Protein AF-A0A969B9L0-F1 (afdb_monomer)

Secondary structure (DSSP, 8-state):
-EEEEEEEEEEE-TT---EEEEEETTTEEEEEEEEE-TTEEEEEEE----TT-EESS--EEEEEEE-TT-EEE-TTSPBP--B--SPPP-TT--EE-PPP-EEEEE---SSPPPTT-EEEEEEEEEEEEEEE-TT---EEEEE-TTS-EEEEEEEE-TTEEEEEEEEE--TT---SS--EEEEEEE-TT-EEE-SS--B--

pLDDT: mean 94.24, std 5.92, range [67.69, 98.75]

Radius of gyration: 26.57 Å; Cα contacts (8 Å, |Δi|>4): 492; chains: 1; bounding box: 57×28×74 Å

Nearest PDB structures (foldseek):
  1nug-assembly2_B  TM=2.787E-01  e=4.994E-02  Homo sapiens
  7kfb-assembly1_G  TM=4.613E-01  e=6.741E-01  Homo sapiens
  2pia-assembly1_A  TM=4.471E-01  e=1.112E+00  Burkholderia cepacia
  6ru5-assembly1_A  TM=2.257E-01  e=6.741E-01  Homo sapiens
  8ee0-assembly1_L-2  TM=1.599E-01  e=1.745E+00  Homo sapiens

Sequence (201 aa):
MTVNFGEPVTVVTTGGTPYIAITLATGGTVNAAYISGSGTSALVFRYTVVTGNADNDGIAVGASITANGGTLKDAAGNNVTLTLNSIGSTTNVKVDAIAPVTSSVGVPANATYSTGANLDFTVNFSENVTVVTTGGTPYIAITLNTGGTVNAAYQSGSGTSALVFRYIVVTGNTDNNGIAIGASITANGGTIKDAAGNNAV

Foldseek 3Di:
DKAFAPAAKAKFAPQHWKWKWKQAPFVGIDTFTWDDRHRHRITDTGDDDDARTWHQQFIDIHQFIDCNGMFIAHPVRDGDDGGDDDDDDGRPVTDDRYWKEFPDKDWADDDDDDAQDKTKIKTFIPWAKAKFAPQHWKWKWKQAPVGDIDTFTWDDRGRTRITITIDGDHPPRDHPPDIDIHPDIDCNGMFIGDPVRHGHD

Structure (mmCIF, N/CA/C/O backbone):
data_AF-A0A969B9L0-F1
#
_entry.id   AF-A0A969B9L0-F1
#
loop_
_atom_site.group_PDB
_atom_site.id
_atom_site.type_symbol
_atom_site.label_atom_id
_atom_site.label_alt_id
_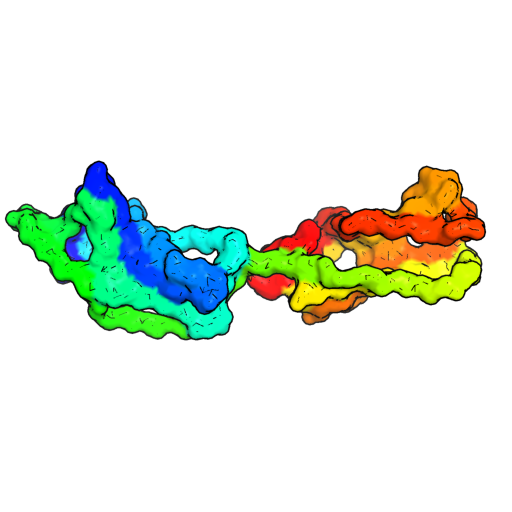atom_site.label_comp_id
_atom_site.label_asym_id
_atom_site.label_entity_id
_atom_site.label_seq_id
_atom_site.pdbx_PDB_ins_code
_atom_site.Cartn_x
_atom_site.Cartn_y
_atom_site.Cartn_z
_atom_site.occupancy
_atom_site.B_iso_or_equiv
_atom_site.auth_seq_id
_atom_site.auth_comp_id
_atom_site.auth_asym_id
_atom_site.auth_atom_id
_atom_site.pdbx_PDB_model_num
ATOM 1 N N . MET A 1 1 ? -13.208 -5.488 15.827 1.00 93.69 1 MET A N 1
ATOM 2 C CA . MET A 1 1 ? -13.297 -6.381 17.000 1.00 93.69 1 MET A CA 1
ATOM 3 C C . MET A 1 1 ? -14.624 -6.164 17.712 1.00 93.69 1 MET A C 1
ATOM 5 O O . MET A 1 1 ? -15.176 -5.075 17.602 1.00 93.69 1 MET A O 1
ATOM 9 N N . THR A 1 2 ? -15.116 -7.172 18.430 1.00 96.25 2 THR A N 1
ATOM 10 C CA . THR A 1 2 ? -16.339 -7.083 19.242 1.00 96.25 2 THR A CA 1
ATOM 11 C C . THR A 1 2 ? -15.975 -7.289 20.706 1.00 96.25 2 THR A C 1
ATOM 13 O O . THR A 1 2 ? -15.235 -8.220 21.016 1.00 96.25 2 THR A O 1
ATOM 16 N N . VAL A 1 3 ? -16.484 -6.433 21.588 1.00 97.31 3 VAL A N 1
ATOM 17 C CA . VAL A 1 3 ? -16.370 -6.574 23.044 1.00 97.31 3 VAL A CA 1
ATOM 18 C C . VAL A 1 3 ? -17.721 -7.009 23.590 1.00 97.31 3 VAL A C 1
ATOM 20 O O . VAL A 1 3 ? -18.726 -6.353 23.321 1.00 97.31 3 VAL A O 1
ATOM 23 N N . ASN A 1 4 ? -17.732 -8.105 24.347 1.00 96.81 4 ASN A N 1
ATOM 24 C CA . ASN A 1 4 ? -18.942 -8.669 24.936 1.00 96.81 4 ASN A CA 1
ATOM 25 C C . ASN A 1 4 ? -19.023 -8.328 26.427 1.00 96.81 4 ASN A C 1
ATOM 27 O O . ASN A 1 4 ? -18.035 -8.444 27.152 1.00 96.81 4 ASN A O 1
ATOM 31 N N . PHE A 1 5 ? -20.216 -7.957 26.871 1.00 96.56 5 PHE A N 1
ATOM 32 C CA . PHE A 1 5 ? -20.564 -7.620 28.245 1.00 96.56 5 PHE A CA 1
ATOM 33 C C . PHE A 1 5 ? -21.590 -8.617 28.790 1.00 96.56 5 PHE A C 1
ATOM 35 O O . PHE A 1 5 ? -22.251 -9.328 28.032 1.00 96.56 5 PHE A O 1
ATOM 42 N N . GLY A 1 6 ? -21.728 -8.671 30.116 1.00 95.88 6 GLY A N 1
ATOM 43 C CA . GLY A 1 6 ? -22.729 -9.524 30.768 1.00 95.88 6 GLY A CA 1
ATOM 44 C C . GLY A 1 6 ? -24.170 -9.042 30.572 1.00 95.88 6 GLY A C 1
ATOM 45 O O . GLY A 1 6 ? -25.104 -9.821 30.729 1.00 95.88 6 GLY A O 1
ATOM 46 N N . GLU A 1 7 ? -24.351 -7.777 30.200 1.00 96.62 7 GLU A N 1
ATOM 47 C CA . GLU A 1 7 ? -25.650 -7.132 30.041 1.00 96.62 7 GLU A CA 1
ATOM 48 C C . GLU A 1 7 ? -25.600 -6.037 28.961 1.00 96.62 7 GLU A C 1
ATOM 50 O O . GLU A 1 7 ? -24.510 -5.685 28.493 1.00 96.62 7 GLU A O 1
ATOM 55 N N . PRO A 1 8 ? -26.757 -5.504 28.526 1.00 98.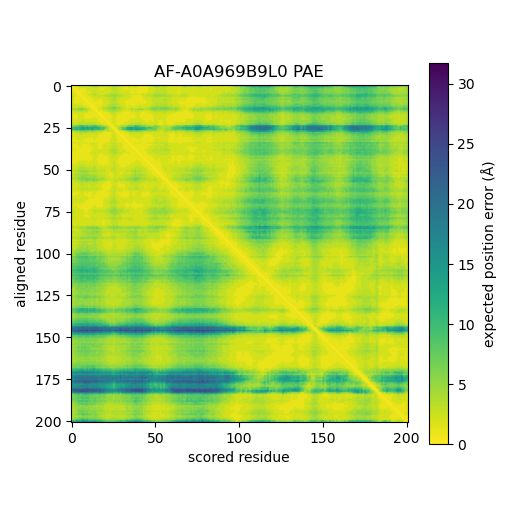19 8 PRO A N 1
ATOM 56 C CA . PRO A 1 8 ? -26.802 -4.412 27.566 1.00 98.19 8 PRO A CA 1
ATOM 57 C C . PRO A 1 8 ? -26.099 -3.134 28.037 1.00 98.19 8 PRO A C 1
ATOM 59 O O . PRO A 1 8 ? -26.359 -2.636 29.130 1.00 98.19 8 PRO A O 1
ATOM 62 N N . VAL A 1 9 ? -25.272 -2.556 27.163 1.00 98.50 9 VAL A N 1
ATOM 63 C CA . VAL A 1 9 ? -24.544 -1.307 27.410 1.00 98.50 9 VAL A CA 1
ATOM 64 C C . VAL A 1 9 ? -25.063 -0.205 26.496 1.00 98.50 9 VAL A C 1
ATOM 66 O O . VAL A 1 9 ? -25.018 -0.317 25.271 1.00 98.50 9 VAL A O 1
ATOM 69 N N . THR A 1 10 ? -25.511 0.898 27.084 1.00 98.62 10 THR A N 1
ATOM 70 C CA . THR A 1 10 ? -25.806 2.144 26.372 1.00 98.62 10 THR A CA 1
ATOM 71 C C . THR A 1 10 ? -24.528 2.959 26.218 1.00 98.62 10 THR A C 1
ATOM 73 O O . THR A 1 10 ? -23.840 3.245 27.201 1.00 98.62 10 THR A O 1
ATOM 76 N N . VAL A 1 11 ? -24.221 3.352 24.981 1.00 98.44 11 VAL A N 1
ATOM 77 C CA . VAL A 1 11 ? -23.058 4.178 24.646 1.00 98.44 11 VAL A CA 1
ATOM 78 C C . VAL A 1 11 ? -23.527 5.564 24.224 1.00 98.44 11 VAL A C 1
ATOM 80 O O . VAL A 1 11 ? -24.306 5.700 23.282 1.00 98.44 11 VAL A O 1
ATOM 83 N N . VAL A 1 12 ? -23.015 6.600 24.887 1.00 98.12 12 VAL A N 1
ATOM 84 C CA . VAL A 1 12 ? -23.242 8.002 24.508 1.00 98.12 12 VAL A CA 1
ATOM 85 C C . VAL A 1 12 ? -21.928 8.600 24.030 1.00 98.12 12 VAL A C 1
ATOM 87 O O . VAL A 1 12 ? -20.951 8.603 24.776 1.00 98.12 12 VAL A O 1
ATOM 90 N N . THR A 1 13 ? -21.909 9.120 22.800 1.00 97.94 13 THR A N 1
ATOM 91 C CA . THR A 1 13 ? -20.696 9.626 22.132 1.00 97.94 13 THR A CA 1
ATOM 92 C C . THR A 1 13 ? -20.652 11.148 21.981 1.00 97.94 13 THR A C 1
ATOM 94 O O . THR A 1 13 ? -19.745 11.677 21.346 1.00 97.94 13 THR A O 1
ATOM 97 N N . THR A 1 14 ? -21.608 11.883 22.559 1.00 96.56 14 THR A N 1
ATOM 98 C CA . THR A 1 14 ? -21.693 13.350 22.425 1.00 96.56 14 THR A CA 1
ATOM 99 C C . THR A 1 14 ? -20.481 14.090 22.998 1.00 96.56 14 THR A C 1
ATOM 101 O O . THR A 1 14 ? -20.137 15.150 22.488 1.00 96.56 14 THR A O 1
ATOM 104 N N . GLY A 1 15 ? -19.815 13.536 24.017 1.00 93.94 15 GLY A N 1
ATOM 105 C CA . GLY A 1 15 ? -18.555 14.062 24.563 1.00 93.94 15 GLY A CA 1
ATOM 106 C C . GLY A 1 15 ? -17.291 13.500 23.900 1.00 93.94 15 GLY A C 1
ATOM 107 O O . GLY A 1 15 ? -16.192 13.923 24.243 1.00 93.94 15 GLY A O 1
ATOM 108 N N . GLY A 1 16 ? -17.450 12.565 22.960 1.00 97.00 16 GLY A N 1
ATOM 109 C CA . GLY A 1 16 ? -16.390 11.912 22.197 1.00 97.00 16 GLY A CA 1
ATOM 110 C C . GLY A 1 16 ? -16.624 10.407 22.035 1.00 97.00 16 GLY A C 1
ATOM 111 O O . GLY A 1 16 ? -17.465 9.799 22.701 1.00 97.00 16 GLY A O 1
ATOM 112 N N . THR A 1 17 ? -15.916 9.803 21.080 1.00 98.25 17 THR A N 1
ATOM 113 C CA . THR A 1 17 ? -16.131 8.403 20.689 1.00 98.25 17 THR A CA 1
ATOM 114 C C . THR A 1 17 ? -15.183 7.483 21.452 1.00 98.25 17 THR A C 1
ATOM 116 O O . THR A 1 17 ? -13.965 7.662 21.325 1.00 98.25 17 THR A O 1
ATOM 119 N N . PRO A 1 18 ? -15.701 6.477 22.186 1.00 98.69 18 PRO A N 1
ATOM 120 C CA . PRO A 1 18 ? -14.864 5.482 22.835 1.00 98.69 18 PRO A CA 1
ATOM 121 C C . PRO A 1 18 ? -13.989 4.727 21.837 1.00 98.69 18 PRO A C 1
ATOM 123 O O . PRO A 1 18 ? -14.392 4.496 20.696 1.00 98.69 18 PRO A O 1
ATOM 126 N N . TYR A 1 19 ? -12.814 4.288 22.268 1.00 98.75 19 TYR A N 1
ATOM 127 C CA . TYR A 1 19 ? -11.904 3.526 21.420 1.00 98.75 19 TYR A CA 1
ATOM 128 C C . TYR A 1 19 ? -11.097 2.496 22.207 1.00 98.75 19 TYR A C 1
ATOM 130 O O . TYR A 1 19 ? -11.000 2.560 23.431 1.00 98.75 19 TYR A O 1
ATOM 138 N N . ILE A 1 20 ? -10.491 1.560 21.485 1.00 98.56 20 ILE A N 1
ATOM 139 C CA . ILE A 1 20 ? -9.488 0.629 22.001 1.00 98.56 20 ILE A CA 1
ATOM 140 C C . ILE A 1 20 ? -8.188 0.911 21.255 1.00 98.56 20 ILE A C 1
ATOM 142 O O . ILE A 1 20 ? -8.175 0.941 20.023 1.00 98.56 20 ILE A O 1
ATOM 146 N N . ALA A 1 21 ? -7.109 1.155 21.994 1.00 98.12 21 ALA A N 1
ATOM 147 C CA . ALA A 1 21 ? -5.791 1.340 21.404 1.00 98.12 21 ALA A CA 1
ATOM 148 C C . ALA A 1 21 ? -5.304 0.024 20.779 1.00 98.12 21 ALA A C 1
ATOM 150 O O . ALA A 1 21 ? -5.492 -1.049 21.353 1.00 98.12 21 ALA A O 1
ATOM 151 N N . ILE A 1 22 ? -4.676 0.107 19.614 1.00 97.81 22 ILE A N 1
ATOM 152 C CA . ILE A 1 22 ? -3.989 -0.993 18.946 1.00 97.81 22 ILE A CA 1
ATOM 153 C C . ILE A 1 22 ? -2.568 -0.523 18.672 1.00 97.81 22 ILE A C 1
ATOM 155 O O . ILE A 1 22 ? -2.381 0.524 18.061 1.00 97.81 22 ILE A O 1
ATOM 159 N N . THR A 1 23 ? -1.570 -1.277 19.106 1.00 96.38 23 THR A N 1
ATOM 160 C CA . THR A 1 23 ? -0.175 -1.004 18.756 1.00 96.38 23 THR A CA 1
ATOM 161 C C . THR A 1 23 ? 0.200 -1.808 17.522 1.00 96.38 23 THR A C 1
ATOM 163 O O . THR A 1 23 ? -0.066 -3.008 17.470 1.00 96.38 23 THR A O 1
ATOM 166 N N . LEU A 1 24 ? 0.794 -1.108 16.558 1.00 95.31 24 LEU A N 1
ATOM 167 C CA . LEU A 1 24 ? 1.389 -1.625 15.336 1.00 95.31 24 LEU A CA 1
ATOM 168 C C . LEU A 1 24 ? 2.909 -1.441 15.417 1.00 95.31 24 LEU A C 1
ATOM 170 O O . LEU A 1 24 ? 3.363 -0.342 15.754 1.00 95.31 24 LEU A O 1
ATOM 174 N N . ALA A 1 25 ? 3.692 -2.469 15.087 1.00 83.38 25 ALA A N 1
ATOM 175 C CA . ALA A 1 25 ? 5.154 -2.442 15.236 1.00 83.38 25 ALA A CA 1
ATOM 176 C C . ALA A 1 25 ? 5.841 -1.229 14.567 1.00 83.38 25 ALA A C 1
ATOM 178 O O . ALA A 1 25 ? 6.726 -0.616 15.166 1.00 83.38 25 ALA A O 1
ATOM 179 N N . THR A 1 26 ? 5.425 -0.847 13.353 1.00 80.50 26 THR A N 1
ATOM 180 C CA . THR A 1 26 ? 5.989 0.315 12.633 1.00 80.50 26 THR A CA 1
ATOM 181 C C . THR A 1 26 ? 5.005 1.476 12.485 1.00 80.50 26 THR A C 1
ATOM 183 O O . THR A 1 26 ? 5.420 2.602 12.218 1.00 80.50 26 THR A O 1
ATOM 186 N N . GLY A 1 27 ? 3.708 1.227 12.692 1.00 78.06 27 GLY A N 1
ATOM 187 C CA . GLY A 1 27 ? 2.650 2.242 12.622 1.00 78.06 27 GLY A CA 1
ATOM 188 C C . GLY A 1 27 ? 2.399 3.000 13.931 1.00 78.06 27 GLY A C 1
ATOM 189 O O . GLY A 1 27 ? 1.600 3.936 13.944 1.00 78.06 27 GLY A O 1
ATOM 190 N N . GLY A 1 28 ? 3.048 2.602 15.030 1.00 90.25 28 GLY A N 1
ATOM 191 C CA . GLY A 1 28 ? 2.796 3.156 16.359 1.00 90.25 28 GLY A CA 1
ATOM 192 C C . GLY A 1 28 ? 1.437 2.727 16.918 1.00 90.25 28 GLY A C 1
ATOM 193 O O . GLY A 1 28 ? 0.896 1.685 16.558 1.00 90.25 28 GLY A O 1
ATOM 194 N N . THR A 1 29 ? 0.870 3.519 17.829 1.00 95.12 29 THR A N 1
ATOM 195 C CA . THR A 1 29 ? -0.451 3.231 18.403 1.00 95.12 29 THR A CA 1
ATOM 196 C C . THR A 1 29 ? -1.554 3.943 17.626 1.00 95.12 29 THR A C 1
ATOM 198 O O . THR A 1 29 ? -1.540 5.162 17.466 1.00 95.12 29 THR A O 1
ATOM 201 N N . VAL A 1 30 ? -2.543 3.170 17.192 1.00 96.88 30 VAL A N 1
ATOM 202 C CA . VAL A 1 30 ? -3.753 3.612 16.495 1.00 96.88 30 VAL A CA 1
ATOM 203 C C . VAL A 1 30 ? -4.991 3.282 17.328 1.00 96.88 30 VAL A C 1
ATOM 205 O O . VAL A 1 30 ? -4.930 2.500 18.272 1.00 96.88 30 VAL A O 1
ATOM 208 N N . ASN A 1 31 ? -6.141 3.863 16.988 1.00 97.88 31 ASN A N 1
ATOM 209 C CA . ASN A 1 31 ? -7.365 3.711 17.775 1.00 97.88 31 ASN A CA 1
ATOM 210 C C . ASN A 1 31 ? -8.454 3.002 16.969 1.00 97.88 31 ASN A C 1
ATOM 212 O O . ASN A 1 31 ? -8.946 3.533 15.973 1.00 97.88 31 ASN A O 1
ATOM 216 N N . ALA A 1 32 ? -8.893 1.833 17.436 1.00 98.50 32 ALA A N 1
ATOM 217 C CA . ALA A 1 32 ? -10.130 1.225 16.968 1.00 98.50 32 ALA A CA 1
ATOM 218 C C . ALA A 1 32 ? -11.315 1.921 17.638 1.00 98.50 32 ALA A C 1
ATOM 220 O O . ALA A 1 32 ? -11.570 1.713 18.822 1.00 98.50 32 ALA A O 1
ATOM 221 N N . ALA A 1 33 ? -12.031 2.752 16.889 1.00 98.56 33 ALA A N 1
ATOM 222 C CA . ALA A 1 33 ? -13.162 3.519 17.394 1.00 98.56 33 ALA A CA 1
ATOM 223 C C . ALA A 1 33 ? -14.417 2.649 17.524 1.00 98.56 33 ALA A C 1
ATOM 225 O O . ALA A 1 33 ? -14.628 1.727 16.734 1.00 98.56 33 ALA A O 1
ATOM 226 N N . TYR A 1 34 ? -15.261 2.957 18.506 1.00 98.69 34 TYR A N 1
ATOM 227 C CA . TYR A 1 34 ? -16.607 2.407 18.624 1.00 98.69 34 TYR A CA 1
ATOM 228 C C . TYR A 1 34 ? -17.445 2.782 17.394 1.00 98.69 34 TYR A C 1
ATOM 230 O O . TYR A 1 34 ? -17.474 3.946 16.995 1.00 98.69 34 TYR A O 1
ATOM 238 N N . ILE A 1 35 ? -18.138 1.801 16.810 1.00 98.38 35 ILE A N 1
ATOM 239 C CA . ILE A 1 35 ? -18.939 1.983 15.591 1.00 98.38 35 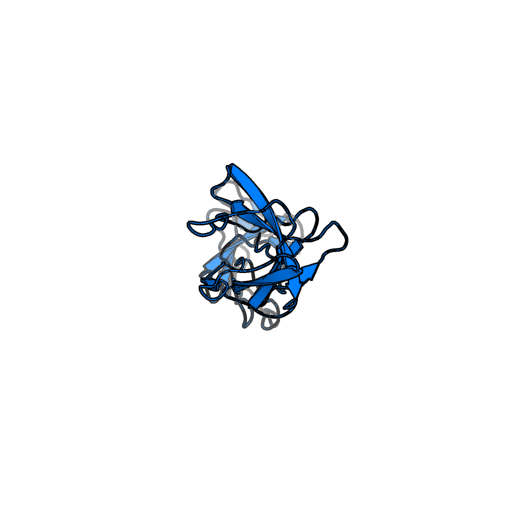ILE A CA 1
ATOM 240 C C . ILE A 1 35 ? -20.418 1.644 15.814 1.00 98.38 35 ILE A C 1
ATOM 242 O O . ILE A 1 35 ? -21.285 2.301 15.243 1.00 98.38 35 ILE A O 1
ATOM 246 N N . SER A 1 36 ? -20.732 0.612 16.606 1.00 98.50 36 SER A N 1
ATOM 247 C CA . SER A 1 36 ? -22.114 0.133 16.778 1.00 98.50 36 SER A CA 1
ATOM 248 C C . SER A 1 36 ? -22.286 -0.798 17.981 1.00 98.50 36 SER A C 1
ATOM 250 O O . SER A 1 36 ? -21.308 -1.356 18.472 1.00 98.50 36 SER A O 1
ATOM 252 N N . GLY A 1 37 ? -23.536 -1.038 18.393 1.00 98.19 37 GLY A N 1
ATOM 253 C CA . GLY A 1 37 ? -23.892 -2.026 19.425 1.00 98.19 37 GLY A CA 1
ATOM 254 C C . GLY A 1 37 ? -24.537 -1.454 20.691 1.00 98.19 37 GLY A C 1
ATOM 255 O O . GLY A 1 37 ? -24.908 -2.219 21.574 1.00 98.19 37 GLY A O 1
ATOM 256 N N . SER A 1 38 ? -24.695 -0.130 20.790 1.00 98.44 38 SER A N 1
ATOM 257 C CA . SER A 1 38 ? -25.373 0.525 21.918 1.00 98.44 38 SER A CA 1
ATOM 258 C C . SER A 1 38 ? -26.770 -0.053 22.150 1.00 98.44 38 SER A C 1
ATOM 260 O O . SER A 1 38 ? -27.530 -0.253 21.203 1.00 98.44 38 SER A O 1
ATOM 262 N N . GLY A 1 39 ? -27.105 -0.297 23.415 1.00 98.06 39 GLY A N 1
ATOM 263 C CA . GLY A 1 39 ? -28.337 -0.962 23.837 1.00 98.06 39 GLY A CA 1
ATOM 264 C C . GLY A 1 39 ? -28.270 -2.491 23.756 1.00 98.06 39 GLY A C 1
ATOM 265 O O . GLY A 1 39 ? -29.273 -3.152 24.008 1.00 98.06 39 GLY A O 1
ATOM 266 N N . THR A 1 40 ? -27.110 -3.065 23.425 1.00 98.44 40 THR A N 1
ATOM 267 C CA . THR A 1 40 ? -26.871 -4.517 23.395 1.00 98.44 40 THR A CA 1
ATOM 268 C C . THR A 1 40 ? -25.669 -4.886 24.261 1.00 98.44 40 THR A C 1
ATOM 270 O O . THR A 1 40 ? -24.928 -4.014 24.713 1.00 98.44 40 THR A O 1
ATOM 273 N N . SER A 1 41 ? -25.462 -6.180 24.502 1.00 97.69 41 SER A N 1
ATOM 274 C CA . SER A 1 41 ? -24.300 -6.685 25.238 1.00 97.69 41 SER A CA 1
ATOM 275 C C . SER A 1 41 ? -23.040 -6.829 24.377 1.00 97.69 41 SER A C 1
ATOM 277 O O . SER A 1 41 ? -22.015 -7.276 24.881 1.00 97.69 41 SER A O 1
ATOM 279 N N . ALA A 1 42 ? -23.078 -6.462 23.093 1.00 98.12 42 ALA A N 1
ATOM 280 C CA . ALA A 1 42 ? -21.951 -6.604 22.177 1.00 98.12 42 ALA A CA 1
ATOM 281 C C . ALA A 1 42 ? -21.654 -5.277 21.470 1.00 98.12 42 ALA A C 1
ATOM 283 O O . ALA A 1 42 ? -22.437 -4.801 20.648 1.00 98.12 42 ALA A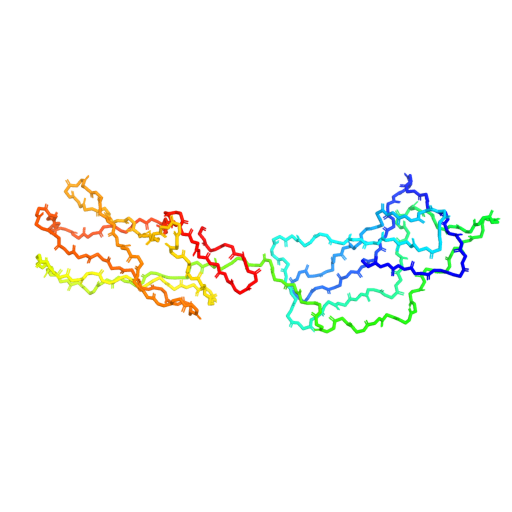 O 1
ATOM 284 N N . LEU A 1 43 ? -20.495 -4.688 21.760 1.00 98.50 43 LEU A N 1
ATOM 285 C CA . LEU A 1 43 ? -20.050 -3.438 21.144 1.00 98.50 43 LEU A CA 1
ATOM 286 C C . LEU A 1 43 ? -18.986 -3.711 20.084 1.00 98.50 43 LEU A C 1
ATOM 288 O O . LEU A 1 43 ? -18.036 -4.458 20.316 1.00 98.50 43 LEU A O 1
ATOM 292 N N . VAL A 1 44 ? -19.116 -3.077 18.923 1.00 98.50 44 VAL A N 1
ATOM 293 C CA . VAL A 1 44 ? -18.198 -3.242 17.793 1.00 98.50 44 VAL A CA 1
ATOM 294 C C . VAL A 1 44 ? -17.260 -2.048 17.708 1.00 98.50 44 VAL A C 1
ATOM 296 O O . VAL A 1 44 ? -17.697 -0.901 17.609 1.00 98.50 44 VAL A O 1
ATOM 299 N N . PHE A 1 45 ? -15.965 -2.346 17.670 1.00 98.62 45 PHE A N 1
ATOM 300 C CA . PHE A 1 45 ? -14.883 -1.390 17.468 1.00 98.62 45 PHE A CA 1
ATOM 301 C C . PHE A 1 45 ? -14.149 -1.692 16.163 1.00 98.62 45 PHE A C 1
ATOM 303 O O . PHE A 1 45 ? -13.918 -2.861 15.822 1.00 98.62 45 PHE A O 1
ATOM 310 N N . ARG A 1 46 ? -13.751 -0.657 15.425 1.00 98.38 46 ARG A N 1
ATOM 311 C CA . ARG A 1 46 ? -13.044 -0.804 14.148 1.00 98.38 46 ARG A CA 1
ATOM 312 C C . ARG A 1 46 ? -11.923 0.210 14.031 1.00 98.38 46 ARG A C 1
ATOM 314 O O . ARG A 1 46 ? -12.116 1.391 14.295 1.00 98.38 46 ARG A O 1
ATOM 321 N N . TYR A 1 47 ? -10.782 -0.272 13.563 1.00 97.62 47 TYR A N 1
ATOM 322 C CA . TYR A 1 47 ? -9.756 0.556 12.960 1.00 97.62 47 TYR A CA 1
ATOM 323 C C . TYR A 1 47 ? -9.729 0.271 11.458 1.00 97.62 47 TYR A C 1
ATOM 325 O O . TYR A 1 47 ? -9.844 -0.888 11.053 1.00 97.62 47 TYR A O 1
ATOM 333 N N . THR A 1 48 ? -9.620 1.321 10.650 1.00 96.44 48 THR A N 1
ATOM 334 C CA . THR A 1 48 ? -9.361 1.204 9.215 1.00 96.44 48 THR A CA 1
ATOM 335 C C . THR A 1 48 ? -7.875 1.433 9.016 1.00 96.44 48 THR A C 1
ATOM 337 O O . THR A 1 48 ? -7.385 2.511 9.342 1.00 96.44 48 THR A O 1
ATOM 340 N N . VAL A 1 49 ? -7.181 0.419 8.504 1.00 95.31 49 VAL A N 1
ATOM 341 C CA . VAL A 1 49 ? -5.756 0.506 8.173 1.00 95.31 49 VAL A CA 1
ATOM 342 C C . VAL A 1 49 ? -5.544 1.613 7.144 1.00 95.31 49 VAL A C 1
ATOM 344 O O . VAL A 1 49 ? -6.301 1.717 6.176 1.00 95.31 49 VAL A O 1
ATOM 347 N N . VAL A 1 50 ? -4.524 2.438 7.362 1.00 93.56 50 VAL A N 1
ATOM 348 C CA . VAL A 1 50 ? -4.131 3.518 6.450 1.00 93.56 50 VAL A CA 1
ATOM 349 C C . VAL A 1 50 ? -2.724 3.282 5.912 1.00 93.56 50 VAL A C 1
ATOM 351 O O . VAL A 1 50 ? -1.944 2.524 6.490 1.00 93.56 50 VAL A O 1
ATOM 354 N N . THR A 1 51 ? -2.390 3.946 4.805 1.00 92.50 51 THR A N 1
ATOM 355 C CA . THR A 1 51 ? -1.056 3.885 4.197 1.00 92.50 51 THR A CA 1
ATOM 356 C C . THR A 1 51 ? 0.043 4.147 5.223 1.00 92.50 51 THR A C 1
ATOM 358 O O . THR A 1 51 ? -0.061 5.063 6.041 1.00 92.50 51 THR A O 1
ATOM 361 N N . GLY A 1 52 ? 1.103 3.342 5.164 1.00 91.62 52 GLY A N 1
ATOM 362 C CA . GLY A 1 52 ? 2.240 3.426 6.080 1.00 91.62 52 GLY A CA 1
ATOM 363 C C . GLY A 1 52 ? 2.085 2.597 7.356 1.00 91.62 52 GLY A C 1
ATOM 364 O O . GLY A 1 52 ? 3.057 2.432 8.087 1.00 91.62 52 GLY A O 1
ATOM 365 N N . ASN A 1 53 ? 0.901 2.052 7.646 1.00 95.12 53 ASN A N 1
ATOM 366 C CA . ASN A 1 53 ? 0.761 1.073 8.719 1.00 95.12 53 ASN A CA 1
ATOM 367 C C . ASN A 1 53 ? 1.434 -0.243 8.327 1.00 95.12 53 ASN A C 1
ATOM 369 O O . ASN A 1 53 ? 1.118 -0.801 7.278 1.00 95.12 53 ASN A O 1
ATOM 373 N N . ALA A 1 54 ? 2.278 -0.778 9.205 1.00 94.56 54 ALA A N 1
ATOM 374 C CA . ALA A 1 54 ? 2.685 -2.168 9.121 1.00 94.56 54 ALA A CA 1
ATOM 375 C C . ALA A 1 54 ? 2.888 -2.801 10.503 1.00 94.56 54 ALA A C 1
ATOM 377 O O . ALA A 1 54 ? 3.166 -2.134 11.508 1.00 94.56 54 ALA A O 1
ATOM 378 N N . ASP A 1 55 ? 2.683 -4.111 10.524 1.00 95.25 55 ASP A N 1
ATOM 379 C CA . ASP A 1 55 ? 2.834 -4.992 11.666 1.00 95.25 55 ASP A CA 1
ATOM 380 C C . ASP A 1 55 ? 3.020 -6.433 11.157 1.00 95.25 55 ASP A C 1
ATOM 382 O O . ASP A 1 55 ? 2.108 -7.032 10.576 1.00 95.25 55 ASP A O 1
ATOM 386 N N . ASN A 1 56 ? 4.220 -6.982 11.352 1.00 92.06 56 ASN A N 1
ATOM 387 C CA . ASN A 1 56 ? 4.619 -8.271 10.780 1.00 92.06 56 ASN A CA 1
ATOM 388 C C . ASN A 1 56 ? 4.587 -9.424 11.798 1.00 92.06 56 ASN A C 1
ATOM 390 O O . ASN A 1 56 ? 4.667 -10.596 11.394 1.00 92.06 56 ASN A O 1
ATOM 394 N N . ASP A 1 57 ? 4.465 -9.105 13.086 1.00 91.19 57 ASP A N 1
ATOM 395 C CA . ASP A 1 57 ? 4.482 -10.015 14.236 1.00 91.19 57 ASP A CA 1
ATOM 396 C C . ASP A 1 57 ? 3.132 -10.113 14.974 1.00 91.19 57 ASP A C 1
ATOM 398 O O . ASP A 1 57 ? 2.965 -10.968 15.849 1.00 91.19 57 ASP A O 1
ATOM 402 N N . GLY A 1 58 ? 2.143 -9.337 14.535 1.00 94.75 58 GLY A N 1
ATOM 403 C CA . GLY A 1 58 ? 0.766 -9.342 15.001 1.00 94.75 58 GLY A CA 1
ATOM 404 C C . GLY A 1 58 ? 0.452 -8.150 15.903 1.00 94.75 58 GLY A C 1
ATOM 405 O O . GLY A 1 58 ? 1.193 -7.848 16.835 1.00 94.75 58 GLY A O 1
ATOM 406 N N . ILE A 1 59 ? -0.711 -7.529 15.687 1.00 96.38 59 ILE A N 1
ATOM 407 C CA . ILE A 1 59 ? -1.119 -6.345 16.456 1.00 96.38 59 ILE A CA 1
ATOM 408 C C . ILE A 1 59 ? -1.190 -6.614 17.965 1.00 96.38 59 ILE A C 1
ATOM 410 O O . ILE A 1 59 ? -1.562 -7.708 18.391 1.00 96.38 59 ILE A O 1
ATOM 414 N N . ALA A 1 60 ? -0.987 -5.591 18.795 1.00 95.56 60 ALA A N 1
ATOM 415 C CA . ALA A 1 60 ? -1.302 -5.664 20.226 1.00 95.56 60 ALA A CA 1
ATOM 416 C C . ALA A 1 60 ? -2.554 -4.844 20.555 1.00 95.56 60 ALA A C 1
ATOM 418 O O . ALA A 1 60 ? -2.625 -3.655 20.255 1.00 95.56 60 ALA A O 1
ATOM 419 N N . VAL A 1 61 ? -3.547 -5.464 21.197 1.00 96.94 61 VAL A N 1
ATOM 420 C CA . VAL A 1 61 ? -4.777 -4.784 21.634 1.00 96.94 61 VAL A CA 1
ATOM 421 C C . VAL A 1 61 ? -4.587 -4.254 23.054 1.00 96.94 61 VAL A C 1
ATOM 423 O O . VAL A 1 61 ? -4.148 -4.983 23.942 1.00 96.94 61 VAL A O 1
ATOM 426 N N . GLY A 1 62 ? -4.928 -2.986 23.275 1.00 95.94 62 GLY A N 1
ATOM 427 C CA . GLY A 1 62 ? -4.880 -2.355 24.590 1.00 95.94 62 GLY A CA 1
ATOM 428 C C . GLY A 1 62 ? -5.776 -3.066 25.606 1.00 95.94 62 GLY A C 1
ATOM 429 O O . GLY A 1 62 ? -6.821 -3.610 25.265 1.00 95.94 62 GLY A O 1
ATOM 430 N N . ALA A 1 63 ? -5.386 -3.033 26.879 1.00 96.44 63 ALA A N 1
ATOM 431 C CA . ALA A 1 63 ? -6.074 -3.762 27.947 1.00 96.44 63 ALA A CA 1
ATOM 432 C C . ALA A 1 63 ? -7.407 -3.128 28.396 1.00 96.44 63 ALA A C 1
ATOM 434 O O . ALA A 1 63 ? -8.030 -3.616 29.336 1.00 96.44 63 ALA A O 1
ATOM 435 N N . SER A 1 64 ? -7.850 -2.029 27.780 1.00 97.62 64 SER A N 1
ATOM 436 C CA . SER A 1 64 ? -9.081 -1.338 28.161 1.00 97.62 64 SER A CA 1
ATOM 437 C C . SER A 1 64 ? -9.711 -0.546 27.016 1.00 97.62 64 SER A C 1
ATOM 439 O O . SER A 1 64 ? -9.061 -0.180 26.034 1.00 97.62 64 SER A O 1
ATOM 441 N N . ILE A 1 65 ? -11.000 -0.250 27.177 1.00 98.44 65 ILE A N 1
ATOM 442 C CA . ILE A 1 65 ? -11.709 0.766 26.399 1.00 98.44 65 ILE A CA 1
ATOM 443 C C . ILE A 1 65 ? -11.395 2.136 27.004 1.00 98.44 65 ILE A C 1
ATOM 445 O O . ILE A 1 65 ? -11.567 2.362 28.200 1.00 98.44 65 ILE A O 1
ATOM 449 N N . THR A 1 66 ? -10.994 3.086 26.168 1.00 98.44 66 THR A N 1
ATOM 450 C CA . THR A 1 66 ? -10.923 4.499 26.540 1.00 98.44 66 THR A CA 1
ATOM 451 C C . THR A 1 66 ? -12.243 5.165 26.183 1.00 98.44 66 THR A C 1
ATOM 453 O O . THR A 1 66 ? -12.628 5.177 25.019 1.00 98.44 66 THR A O 1
ATOM 456 N N . ALA A 1 67 ? -12.946 5.728 27.169 1.00 97.69 67 ALA A N 1
ATOM 457 C CA . ALA A 1 67 ? -14.249 6.356 26.941 1.00 97.69 67 ALA A CA 1
ATOM 458 C C . ALA A 1 67 ? -14.158 7.651 26.114 1.00 97.69 67 ALA A C 1
ATOM 460 O O . ALA A 1 67 ? -15.105 7.985 25.409 1.00 97.69 67 ALA A O 1
ATOM 461 N N . ASN A 1 68 ? -13.013 8.347 26.171 1.00 97.88 68 ASN A N 1
ATOM 462 C CA . ASN A 1 68 ? -12.711 9.534 25.364 1.00 97.88 68 ASN A CA 1
ATOM 463 C C . ASN A 1 68 ? -13.819 10.603 25.421 1.00 97.88 68 ASN A C 1
ATOM 465 O O . ASN A 1 68 ? -14.303 11.057 24.393 1.00 97.88 68 ASN A O 1
ATOM 469 N N . GLY A 1 69 ? -14.293 10.929 26.627 1.00 97.25 69 GLY A N 1
ATOM 470 C CA . GLY A 1 69 ? -15.398 11.872 26.846 1.00 97.25 69 GLY A CA 1
ATOM 471 C C . GLY A 1 69 ? -16.805 11.304 26.601 1.00 97.25 69 GLY A C 1
ATOM 472 O O . GLY A 1 69 ? -17.787 11.919 27.014 1.00 97.25 69 GLY A O 1
ATOM 473 N N . GLY A 1 70 ? -16.927 10.119 26.000 1.00 97.62 70 GLY A N 1
ATOM 474 C CA . GLY A 1 70 ? -18.169 9.354 25.951 1.00 97.62 70 GLY A CA 1
ATOM 475 C C . GLY A 1 70 ? -18.499 8.652 27.273 1.00 97.62 70 GLY A C 1
ATOM 476 O O . GLY A 1 70 ? -17.725 8.673 28.233 1.00 97.62 70 GLY A O 1
ATOM 477 N N . THR A 1 71 ? -19.656 7.989 27.325 1.00 97.81 71 THR A N 1
ATOM 478 C CA . THR A 1 71 ? -20.051 7.149 28.470 1.00 97.81 71 THR A CA 1
ATOM 479 C C . THR A 1 71 ? -20.517 5.774 28.012 1.00 97.81 71 THR A C 1
ATOM 481 O O . THR A 1 71 ? -21.088 5.636 26.931 1.00 97.81 71 THR A O 1
ATOM 484 N N . LEU A 1 72 ? -20.247 4.763 28.839 1.00 98.44 72 LEU A N 1
ATOM 485 C CA . LEU A 1 72 ? -20.710 3.390 28.673 1.00 98.44 72 LEU A CA 1
ATOM 486 C C . LEU A 1 72 ? -21.391 2.988 29.979 1.00 98.44 72 LEU A C 1
ATOM 488 O O . LEU A 1 72 ? -20.725 2.924 31.019 1.00 98.44 72 LEU A O 1
ATOM 492 N N . LYS A 1 73 ? -22.707 2.779 29.933 1.00 98.44 73 LYS A N 1
ATOM 493 C CA . LYS A 1 73 ? -23.519 2.499 31.121 1.00 98.44 73 LYS A CA 1
ATOM 494 C C . LYS A 1 73 ? -24.506 1.367 30.893 1.00 98.44 73 LYS A C 1
ATOM 496 O O . LYS A 1 73 ? -24.974 1.189 29.771 1.00 98.44 73 LYS A O 1
ATOM 501 N N . ASP A 1 74 ? -24.838 0.640 31.950 1.00 97.75 74 ASP A N 1
ATOM 502 C CA . ASP A 1 74 ? -25.960 -0.302 31.935 1.00 97.75 74 ASP A CA 1
ATOM 503 C C . ASP A 1 74 ? -27.319 0.437 31.930 1.00 97.75 74 ASP A C 1
ATOM 505 O O . ASP A 1 74 ? -27.392 1.673 31.931 1.00 97.75 74 ASP A O 1
ATOM 509 N N . ALA A 1 75 ? -28.418 -0.322 31.931 1.00 95.88 75 ALA A N 1
ATOM 510 C CA . ALA A 1 75 ? -29.771 0.238 31.974 1.00 95.88 75 ALA A CA 1
ATOM 511 C C . ALA A 1 75 ? -30.119 0.923 33.313 1.00 95.88 75 ALA A C 1
ATOM 513 O O . ALA A 1 75 ? -31.010 1.772 33.348 1.00 95.88 75 ALA A O 1
ATOM 514 N N . ALA A 1 76 ? -29.427 0.576 34.403 1.00 97.38 76 ALA A N 1
ATOM 515 C CA . ALA A 1 76 ? -29.597 1.191 35.719 1.00 97.38 76 ALA A CA 1
ATOM 516 C C . ALA A 1 76 ? -28.774 2.488 35.882 1.00 97.38 76 ALA A C 1
ATOM 518 O O . ALA A 1 76 ? -28.939 3.207 36.869 1.00 97.38 76 ALA A O 1
ATOM 519 N N . GLY A 1 77 ? -27.921 2.820 34.907 1.00 96.88 77 GLY A N 1
ATOM 520 C CA . GLY A 1 77 ? -27.079 4.013 34.895 1.00 96.88 77 GLY A CA 1
ATOM 521 C C . GLY A 1 77 ? -25.698 3.828 35.532 1.00 96.88 77 GLY A C 1
ATOM 522 O O . GLY A 1 77 ? -24.979 4.826 35.688 1.00 96.88 77 GLY A O 1
ATOM 523 N N . ASN A 1 78 ? -25.306 2.595 35.866 1.00 97.75 78 ASN A N 1
ATOM 524 C CA . ASN A 1 78 ? -23.986 2.277 36.408 1.00 97.75 78 ASN A CA 1
ATOM 525 C C . ASN A 1 78 ? -22.925 2.307 35.306 1.00 97.75 78 ASN A C 1
ATOM 527 O O . ASN A 1 78 ? -23.181 1.928 34.166 1.00 97.75 78 ASN A O 1
ATOM 531 N N . ASN A 1 79 ? -21.709 2.735 35.650 1.00 97.25 79 ASN A N 1
ATOM 532 C CA . ASN A 1 79 ? -20.592 2.738 34.708 1.00 97.25 79 ASN A CA 1
ATOM 533 C C . ASN A 1 79 ? -20.077 1.318 34.456 1.00 97.25 79 ASN A C 1
ATOM 535 O O . ASN A 1 79 ? -19.855 0.546 35.389 1.00 97.25 79 ASN A O 1
ATOM 539 N N . VAL A 1 80 ? -19.796 1.019 33.192 1.00 96.31 80 VAL A N 1
ATOM 540 C CA . VAL A 1 80 ? -19.172 -0.239 32.776 1.00 96.31 80 VAL A CA 1
ATOM 541 C C . VAL A 1 80 ? -17.714 -0.314 33.244 1.00 96.31 80 VAL A C 1
ATOM 543 O O . VAL A 1 80 ? -16.976 0.671 33.185 1.00 96.31 80 VAL A O 1
ATOM 546 N N . THR A 1 81 ? -17.261 -1.506 33.647 1.00 95.81 81 THR A N 1
ATOM 547 C CA . THR A 1 81 ? -15.825 -1.778 33.826 1.00 95.81 81 THR A CA 1
ATOM 548 C C . THR A 1 81 ? -15.143 -1.842 32.463 1.00 95.81 81 THR A C 1
ATOM 550 O O . THR A 1 81 ? -15.437 -2.719 31.657 1.00 95.81 81 THR A O 1
ATOM 553 N N . LEU A 1 82 ? -14.232 -0.904 32.201 1.00 96.38 82 LEU A N 1
ATOM 554 C CA . LEU A 1 82 ? -13.632 -0.724 30.876 1.00 96.38 82 LEU A CA 1
ATOM 555 C C . LEU A 1 82 ? -12.434 -1.642 30.596 1.00 96.38 82 LEU A C 1
ATOM 557 O O . LEU A 1 82 ? -11.948 -1.664 29.468 1.00 96.38 82 LEU A O 1
ATOM 561 N N . THR A 1 83 ? -11.945 -2.381 31.593 1.00 97.38 83 THR A N 1
ATOM 562 C CA . THR A 1 83 ? -10.863 -3.357 31.420 1.00 97.38 83 THR A CA 1
ATOM 563 C C . THR A 1 83 ? -11.326 -4.512 30.537 1.00 97.38 83 THR A C 1
ATOM 565 O O . THR A 1 83 ? -12.338 -5.157 30.814 1.00 97.38 83 THR A O 1
ATOM 568 N N . LEU A 1 84 ? -10.562 -4.791 29.486 1.00 95.88 84 LEU A N 1
ATOM 569 C CA . LEU A 1 84 ? -10.770 -5.938 28.618 1.00 95.88 84 LEU A CA 1
ATOM 570 C C . LEU A 1 84 ? -10.150 -7.178 29.260 1.00 95.88 84 LEU A C 1
ATOM 572 O O . LEU A 1 84 ? -9.002 -7.166 29.695 1.00 95.88 84 LEU A O 1
ATOM 576 N N . ASN A 1 85 ? -10.917 -8.262 29.281 1.00 92.69 85 ASN A N 1
ATOM 577 C CA . ASN A 1 85 ? -10.471 -9.565 29.757 1.00 92.69 85 ASN A CA 1
ATOM 578 C C . ASN A 1 85 ? -10.481 -10.558 28.593 1.00 92.69 85 ASN A C 1
ATOM 580 O O . ASN A 1 85 ? -11.241 -10.389 27.638 1.00 92.69 85 ASN A O 1
ATOM 584 N N . SER A 1 86 ? -9.656 -11.603 28.685 1.00 92.62 86 SER A N 1
ATOM 585 C CA . SER A 1 86 ? -9.639 -12.710 27.716 1.00 92.62 86 SER A CA 1
ATOM 586 C C . SER A 1 86 ? -9.415 -12.272 26.260 1.00 92.62 86 SER A C 1
ATOM 588 O O . SER A 1 86 ? -10.060 -12.785 25.345 1.00 92.62 86 SER A O 1
ATOM 590 N N . ILE A 1 87 ? -8.501 -11.322 26.031 1.00 93.19 87 ILE A N 1
ATOM 591 C CA . ILE A 1 87 ? -8.081 -10.937 24.677 1.00 93.19 87 ILE A CA 1
ATOM 592 C C . ILE A 1 87 ? -7.445 -12.166 24.008 1.00 93.19 87 ILE A C 1
ATOM 594 O O . ILE A 1 87 ? -6.477 -12.728 24.519 1.00 93.19 87 ILE A O 1
ATOM 598 N N . GLY A 1 88 ? -8.019 -12.604 22.886 1.00 92.69 88 GLY A N 1
ATOM 599 C CA . GLY A 1 88 ? -7.487 -13.720 22.103 1.00 92.69 88 GLY A CA 1
ATOM 600 C C . GLY A 1 88 ? -6.123 -13.400 21.485 1.00 92.69 88 GLY A C 1
ATOM 601 O O . GLY A 1 88 ? -5.736 -12.240 21.382 1.00 92.69 88 GLY A O 1
ATOM 602 N N . SER A 1 89 ? -5.398 -14.430 21.040 1.00 94.25 89 SER A N 1
ATOM 603 C CA . SER A 1 89 ? -4.117 -14.230 20.352 1.00 94.25 89 SER A CA 1
ATOM 604 C C . SER A 1 89 ? -4.298 -13.417 19.067 1.00 94.25 89 SER A C 1
ATOM 606 O O . SER A 1 89 ? -5.172 -13.704 18.248 1.00 94.25 89 SER A O 1
ATOM 608 N N . THR A 1 90 ? -3.430 -12.426 18.887 1.00 95.44 90 THR A N 1
ATOM 609 C CA . THR A 1 90 ? -3.391 -11.523 17.730 1.00 95.44 90 THR A CA 1
ATOM 610 C C . THR A 1 90 ? -2.125 -11.680 16.887 1.00 95.44 90 THR A C 1
ATOM 612 O O . THR A 1 90 ? -1.956 -10.958 15.913 1.00 95.44 90 THR A O 1
ATOM 615 N N . THR A 1 91 ? -1.280 -12.674 17.180 1.00 92.88 91 THR A N 1
ATOM 616 C CA . THR A 1 91 ? 0.017 -12.924 16.512 1.00 92.88 91 THR A CA 1
ATOM 617 C C . THR A 1 91 ? -0.089 -13.112 14.990 1.00 92.88 91 THR A C 1
ATOM 619 O O . THR A 1 91 ? 0.854 -12.854 14.252 1.00 92.88 91 THR A O 1
ATOM 622 N N . ASN A 1 92 ? -1.249 -13.551 14.489 1.00 93.19 92 ASN A N 1
ATOM 623 C CA . ASN A 1 92 ? -1.494 -13.725 13.051 1.00 93.19 92 ASN A CA 1
ATOM 624 C C . ASN A 1 92 ? -2.348 -12.609 12.431 1.00 93.19 92 ASN A C 1
ATOM 626 O O . ASN A 1 92 ? -2.704 -12.689 11.257 1.00 93.19 92 ASN A O 1
ATOM 630 N N . VAL A 1 93 ? -2.688 -11.572 13.197 1.00 94.75 93 VAL A N 1
ATOM 631 C CA . VAL A 1 93 ? -3.366 -10.380 12.679 1.00 94.75 93 VAL A CA 1
ATOM 632 C C . VAL A 1 93 ? -2.286 -9.409 12.218 1.00 94.75 93 VAL A C 1
ATOM 634 O O . VAL A 1 93 ? -1.876 -8.526 12.963 1.00 94.75 93 VAL A O 1
ATOM 637 N N . LYS A 1 94 ? -1.789 -9.638 11.003 1.00 94.81 94 LYS A N 1
ATOM 638 C CA . LYS A 1 94 ? -0.730 -8.836 10.382 1.00 94.81 94 LYS A CA 1
ATOM 639 C C . LYS A 1 94 ? -1.312 -7.679 9.585 1.00 94.81 94 LYS A C 1
ATOM 641 O O . LYS A 1 94 ? -2.442 -7.760 9.096 1.00 94.81 94 LYS A O 1
ATOM 646 N N . VAL A 1 95 ? -0.530 -6.619 9.453 1.00 95.69 95 VAL A N 1
ATOM 647 C CA . VAL A 1 95 ? -0.896 -5.415 8.713 1.00 95.69 95 VAL A CA 1
ATOM 648 C C . VAL A 1 95 ? 0.247 -5.066 7.783 1.00 95.69 95 VAL A C 1
ATOM 650 O O . VAL A 1 95 ? 1.389 -4.980 8.215 1.00 95.69 95 VAL A O 1
ATOM 653 N N . ASP A 1 96 ? -0.073 -4.823 6.522 1.00 95.50 96 ASP A N 1
ATOM 654 C CA . ASP A 1 96 ? 0.877 -4.282 5.566 1.00 95.50 96 ASP A CA 1
ATOM 655 C C . ASP A 1 96 ? 0.146 -3.353 4.598 1.00 95.50 96 ASP A C 1
ATOM 657 O O . ASP A 1 96 ? -0.643 -3.785 3.759 1.00 95.50 96 ASP A O 1
ATOM 661 N N . ALA A 1 97 ? 0.368 -2.056 4.786 1.00 95.38 97 ALA A N 1
ATOM 662 C CA . ALA A 1 97 ? -0.126 -0.988 3.930 1.00 95.38 97 ALA A CA 1
ATOM 663 C C . ALA A 1 97 ? 1.028 -0.093 3.445 1.00 95.38 97 ALA A C 1
ATOM 665 O O . ALA A 1 97 ? 0.842 1.118 3.250 1.00 95.38 97 ALA A O 1
ATOM 666 N N . ILE A 1 98 ? 2.233 -0.658 3.317 1.00 94.06 98 ILE A N 1
ATOM 667 C CA . ILE A 1 98 ? 3.409 0.027 2.780 1.00 94.06 98 ILE A CA 1
ATOM 668 C C . ILE A 1 98 ? 3.573 -0.416 1.328 1.00 94.06 98 ILE A C 1
ATOM 670 O O . ILE A 1 98 ? 3.755 -1.585 1.044 1.00 94.06 98 ILE A O 1
ATOM 674 N N . ALA A 1 99 ? 3.489 0.528 0.392 1.00 95.69 99 ALA A N 1
ATOM 675 C CA . ALA A 1 99 ? 3.681 0.212 -1.017 1.00 95.69 99 ALA A CA 1
ATOM 676 C C . ALA A 1 99 ? 5.169 -0.009 -1.351 1.00 95.69 99 ALA A C 1
ATOM 678 O O . ALA A 1 99 ? 6.017 0.734 -0.837 1.00 95.69 99 ALA A O 1
ATOM 679 N N . PRO A 1 100 ? 5.490 -0.919 -2.290 1.00 96.19 100 PRO A N 1
ATOM 680 C CA . PRO A 1 100 ? 6.842 -1.060 -2.812 1.00 96.19 100 PRO A CA 1
ATOM 681 C C . PRO A 1 100 ? 7.314 0.232 -3.472 1.00 96.19 100 PRO A C 1
ATOM 683 O O . PRO A 1 100 ? 6.585 0.848 -4.251 1.00 96.19 100 PRO A O 1
ATOM 686 N N . VAL A 1 101 ? 8.570 0.608 -3.237 1.00 94.75 101 VAL A N 1
ATOM 687 C CA . VAL A 1 101 ? 9.194 1.770 -3.886 1.00 94.75 101 VAL A CA 1
ATOM 688 C C . VAL A 1 101 ? 10.289 1.328 -4.845 1.00 94.75 101 VAL A C 1
ATOM 690 O O . VAL A 1 101 ? 11.038 0.398 -4.557 1.00 94.75 101 VAL A O 1
ATOM 693 N N . THR A 1 102 ? 10.410 2.004 -5.989 1.00 94.69 102 THR A N 1
ATOM 694 C CA . THR A 1 102 ? 11.543 1.788 -6.901 1.00 94.69 102 THR A CA 1
ATOM 695 C C . THR A 1 102 ? 12.819 2.322 -6.253 1.00 94.69 102 THR A C 1
ATOM 697 O O . THR A 1 102 ? 12.912 3.509 -5.948 1.00 94.69 102 THR A O 1
ATOM 700 N N . SER A 1 103 ? 13.806 1.454 -6.044 1.00 93.25 103 SER A N 1
ATOM 701 C CA . SER A 1 103 ? 15.086 1.791 -5.415 1.00 93.25 103 SER A CA 1
ATOM 702 C C . SER A 1 103 ? 16.158 2.179 -6.434 1.00 93.25 103 SER A C 1
ATOM 704 O O . SER A 1 103 ? 16.984 3.048 -6.164 1.00 93.25 103 SER A O 1
ATOM 706 N N . SER A 1 104 ? 16.162 1.550 -7.612 1.00 93.06 104 SER A N 1
ATOM 707 C CA . SER A 1 104 ? 17.089 1.873 -8.702 1.00 93.06 104 SER A CA 1
ATOM 708 C C . SER A 1 104 ? 16.625 1.288 -10.033 1.00 93.06 104 SER A C 1
ATOM 710 O O . SER A 1 104 ? 15.837 0.342 -10.072 1.00 93.06 104 SER A O 1
ATOM 712 N N . VAL A 1 105 ? 17.164 1.826 -11.128 1.00 93.69 105 VAL A N 1
ATOM 713 C CA . VAL A 1 105 ? 17.008 1.262 -12.470 1.00 93.69 105 VAL A CA 1
ATOM 714 C C . VAL A 1 105 ? 18.394 0.983 -13.041 1.00 93.69 105 VAL A C 1
ATOM 716 O O . VAL A 1 105 ? 19.174 1.903 -13.280 1.00 93.69 105 VAL A O 1
ATOM 719 N N . GLY A 1 106 ? 18.708 -0.294 -13.236 1.00 93.75 106 GLY A N 1
ATOM 720 C CA . GLY A 1 106 ? 19.863 -0.734 -14.007 1.00 93.75 106 GLY A CA 1
ATOM 721 C C . GLY A 1 106 ? 19.594 -0.550 -15.496 1.00 93.75 106 GLY A C 1
ATOM 722 O O . GLY A 1 106 ? 18.523 -0.912 -15.982 1.00 93.75 106 GLY A O 1
ATOM 723 N N . VAL A 1 107 ? 20.564 0.014 -16.209 1.00 93.00 107 VAL A N 1
ATOM 724 C CA . VAL A 1 107 ? 20.472 0.299 -17.646 1.00 93.00 107 VAL A CA 1
ATOM 725 C C . VAL A 1 107 ? 21.394 -0.634 -18.438 1.00 93.00 107 VAL A C 1
ATOM 727 O O . VAL A 1 107 ? 22.363 -1.145 -17.866 1.00 93.00 107 VAL A O 1
ATOM 730 N N . PRO A 1 108 ? 21.134 -0.856 -19.740 1.00 92.81 108 PRO A N 1
ATOM 731 C CA . PRO A 1 108 ? 22.047 -1.601 -20.597 1.00 92.81 108 PRO A CA 1
ATOM 732 C C . PRO A 1 108 ? 23.455 -0.997 -20.585 1.00 92.81 108 PRO A C 1
ATOM 734 O O . PRO A 1 108 ? 23.629 0.211 -20.420 1.00 92.81 108 PRO A O 1
ATOM 737 N N . ALA A 1 109 ? 24.470 -1.835 -20.797 1.00 92.50 109 ALA A N 1
ATOM 738 C CA . ALA A 1 109 ? 25.843 -1.364 -20.914 1.00 92.50 109 ALA A CA 1
ATOM 739 C C . ALA A 1 109 ? 26.004 -0.394 -22.098 1.00 92.50 109 ALA A C 1
ATOM 741 O O . ALA A 1 109 ? 25.359 -0.534 -23.135 1.00 92.50 109 ALA A O 1
ATOM 742 N N . ASN A 1 110 ? 26.915 0.570 -21.967 1.00 90.19 110 ASN A N 1
ATOM 743 C CA . ASN A 1 110 ? 27.210 1.502 -23.050 1.00 90.19 110 ASN A CA 1
ATOM 744 C C . ASN A 1 110 ? 27.751 0.747 -24.273 1.00 90.19 110 ASN A C 1
ATOM 746 O O . ASN A 1 110 ? 28.840 0.173 -24.222 1.00 90.19 110 ASN A O 1
ATOM 750 N N . ALA A 1 111 ? 26.997 0.768 -25.370 1.00 91.12 111 ALA A N 1
ATOM 751 C CA . ALA A 1 111 ? 27.369 0.172 -26.645 1.00 91.12 111 ALA A CA 1
ATOM 752 C C . ALA A 1 111 ? 26.518 0.753 -27.782 1.00 91.12 111 ALA A C 1
ATOM 754 O O . ALA A 1 111 ? 25.491 1.395 -27.555 1.00 91.12 111 ALA A O 1
ATOM 755 N N . THR A 1 112 ? 26.923 0.482 -29.022 1.00 90.19 112 THR A N 1
ATOM 756 C CA . THR A 1 112 ? 26.056 0.672 -30.187 1.00 90.19 112 THR A CA 1
ATOM 757 C C . THR A 1 112 ? 25.246 -0.596 -30.412 1.00 90.19 112 THR A C 1
ATOM 759 O O . THR A 1 112 ? 25.796 -1.655 -30.713 1.00 90.19 112 THR A O 1
ATOM 762 N N . TYR A 1 113 ? 23.929 -0.483 -30.285 1.00 90.50 113 TYR A N 1
ATOM 763 C CA . TYR A 1 113 ? 23.004 -1.589 -30.490 1.00 90.50 113 TYR A CA 1
ATOM 764 C C . TYR A 1 113 ? 22.450 -1.550 -31.916 1.00 90.50 113 TYR A C 1
ATOM 766 O O . TYR A 1 113 ? 21.920 -0.537 -32.362 1.00 90.50 113 TYR A O 1
ATOM 774 N N . SER A 1 114 ? 22.587 -2.660 -32.641 1.00 92.88 114 SER A N 1
ATOM 775 C CA . SER A 1 114 ? 22.020 -2.817 -33.987 1.00 92.88 114 SER A CA 1
ATOM 776 C C . SER A 1 114 ? 20.589 -3.349 -33.924 1.00 92.88 114 SER A C 1
ATOM 778 O O . SER A 1 114 ? 20.163 -3.879 -32.899 1.00 92.88 114 SER A O 1
ATOM 780 N N . THR A 1 115 ? 19.845 -3.250 -35.028 1.00 93.69 115 THR A N 1
ATOM 781 C CA . THR A 1 115 ? 18.504 -3.844 -35.145 1.00 93.69 115 THR A CA 1
ATOM 782 C C . THR A 1 115 ? 18.495 -5.314 -34.705 1.00 93.69 115 THR A C 1
ATOM 784 O O . THR A 1 115 ? 19.376 -6.087 -35.074 1.00 93.69 115 THR A O 1
ATOM 787 N N . GLY A 1 116 ? 17.494 -5.691 -33.909 1.00 94.75 116 GLY A N 1
ATOM 788 C CA . GLY A 1 116 ? 17.344 -7.012 -33.298 1.00 94.75 116 GLY A CA 1
ATOM 789 C C . GLY A 1 116 ? 18.078 -7.181 -31.965 1.00 94.75 116 GLY A C 1
ATOM 790 O O . GLY A 1 116 ? 17.843 -8.173 -31.279 1.00 94.75 116 GLY A O 1
ATOM 791 N N . ALA A 1 117 ? 18.938 -6.237 -31.571 1.00 95.69 117 ALA A N 1
ATOM 792 C CA . ALA A 1 117 ? 19.615 -6.297 -30.282 1.00 95.69 117 ALA A CA 1
ATOM 793 C C . ALA A 1 117 ? 18.672 -5.929 -29.126 1.00 95.69 117 ALA A C 1
ATOM 795 O O . ALA A 1 117 ? 17.771 -5.100 -29.275 1.00 95.69 117 ALA A O 1
ATOM 796 N N . ASN A 1 118 ? 18.921 -6.529 -27.962 1.00 95.62 118 ASN A N 1
ATOM 797 C CA . ASN A 1 118 ? 18.142 -6.307 -26.750 1.00 95.62 118 ASN A CA 1
ATOM 798 C C . ASN A 1 118 ? 18.790 -5.233 -25.878 1.00 95.62 118 ASN A C 1
ATOM 800 O O . ASN A 1 118 ? 19.986 -5.296 -25.587 1.00 95.62 118 ASN A O 1
ATOM 804 N N . LEU A 1 119 ? 17.968 -4.303 -25.411 1.00 95.19 119 LEU A N 1
ATOM 805 C CA . LEU A 1 119 ? 18.277 -3.390 -24.325 1.00 95.19 119 LEU A CA 1
ATOM 806 C C . LEU A 1 119 ? 17.448 -3.829 -23.119 1.00 95.19 119 LEU A C 1
ATOM 808 O O . LEU A 1 119 ? 16.227 -3.658 -23.118 1.00 95.19 119 LEU A O 1
ATOM 812 N N . ASP A 1 120 ? 18.123 -4.408 -22.128 1.00 96.56 120 ASP A N 1
ATOM 813 C CA . ASP A 1 120 ? 17.515 -4.883 -20.888 1.00 96.56 120 ASP A CA 1
ATOM 814 C C . ASP A 1 120 ? 17.700 -3.857 -19.766 1.00 96.56 120 ASP A C 1
ATOM 816 O O . ASP A 1 120 ? 18.810 -3.402 -19.490 1.00 96.56 120 ASP A O 1
ATOM 820 N N . PHE A 1 121 ? 16.594 -3.517 -19.115 1.00 96.25 121 PHE A N 1
ATOM 821 C CA . PHE A 1 121 ? 16.511 -2.602 -17.987 1.00 96.25 121 PHE A CA 1
ATOM 822 C C . PHE A 1 121 ? 16.033 -3.380 -16.772 1.00 96.25 121 PHE A C 1
ATOM 824 O O . PHE A 1 121 ? 15.025 -4.083 -16.849 1.00 96.25 121 PHE A O 1
ATOM 831 N N . THR A 1 122 ? 16.720 -3.230 -15.647 1.00 97.06 122 THR A N 1
ATOM 832 C CA . THR A 1 122 ? 16.344 -3.906 -14.402 1.00 97.06 122 THR A CA 1
ATOM 833 C C . THR A 1 122 ? 15.819 -2.882 -13.416 1.00 97.06 122 THR A C 1
ATOM 835 O O . THR A 1 122 ? 16.587 -2.062 -12.918 1.00 97.06 122 THR A O 1
ATOM 838 N N . VAL A 1 123 ? 14.524 -2.923 -13.116 1.00 96.81 123 VAL A N 1
ATOM 839 C CA . VAL A 1 123 ? 13.922 -2.089 -12.073 1.00 96.81 123 VAL A CA 1
ATOM 840 C C . VAL A 1 123 ? 13.967 -2.848 -10.760 1.00 96.81 123 VAL A C 1
ATOM 842 O O . VAL A 1 123 ? 13.372 -3.919 -10.644 1.00 96.81 123 VAL A O 1
ATOM 845 N N . ASN A 1 124 ? 14.667 -2.286 -9.781 1.00 96.75 124 ASN A N 1
ATOM 846 C CA . ASN A 1 124 ? 14.740 -2.835 -8.435 1.00 96.75 124 ASN A CA 1
ATOM 847 C C . ASN A 1 124 ? 13.739 -2.114 -7.530 1.00 96.75 124 ASN A C 1
ATOM 849 O O . ASN A 1 124 ? 13.673 -0.885 -7.527 1.00 96.75 124 ASN A O 1
ATOM 853 N N . PHE A 1 125 ? 13.001 -2.877 -6.735 1.00 97.56 125 PHE A N 1
ATOM 854 C CA . PHE A 1 125 ? 12.059 -2.404 -5.729 1.00 97.56 125 PHE A CA 1
ATOM 855 C C . PHE A 1 125 ? 12.616 -2.613 -4.316 1.00 97.56 125 PHE A C 1
ATOM 857 O O . PHE A 1 125 ? 13.608 -3.319 -4.121 1.00 97.56 125 PHE A O 1
ATOM 864 N N . SER A 1 126 ? 11.992 -1.982 -3.322 1.00 96.69 126 SER A N 1
ATOM 865 C CA . SER A 1 126 ? 12.292 -2.184 -1.897 1.00 96.69 126 SER A CA 1
ATOM 866 C C . SER A 1 126 ? 11.944 -3.584 -1.393 1.00 96.69 126 SER A C 1
ATOM 868 O O . SER A 1 126 ? 12.481 -4.020 -0.379 1.00 96.69 126 SER A O 1
ATOM 870 N N . GLU A 1 127 ? 11.059 -4.283 -2.096 1.00 96.69 127 GLU A N 1
ATOM 871 C CA . GLU A 1 127 ? 10.554 -5.602 -1.736 1.00 96.69 127 GLU A CA 1
ATOM 872 C C . GLU A 1 127 ? 10.095 -6.379 -2.973 1.00 96.69 127 GLU A C 1
ATOM 874 O O . GLU A 1 127 ? 10.152 -5.879 -4.099 1.00 96.69 127 GLU A O 1
ATOM 879 N N . ASN A 1 128 ? 9.665 -7.622 -2.766 1.00 98.19 128 ASN A N 1
ATOM 880 C CA . ASN A 1 128 ? 9.223 -8.481 -3.852 1.00 98.19 128 ASN A CA 1
ATOM 881 C C . ASN A 1 128 ? 7.876 -8.027 -4.411 1.00 98.19 128 ASN A C 1
ATOM 883 O O . ASN A 1 128 ? 6.919 -7.833 -3.666 1.00 98.19 128 ASN A O 1
ATOM 887 N N . VAL A 1 129 ? 7.779 -7.971 -5.739 1.00 98.56 129 VAL A N 1
ATOM 888 C CA . VAL A 1 129 ? 6.549 -7.601 -6.440 1.00 98.56 129 VAL A CA 1
ATOM 889 C C . VAL A 1 129 ? 6.109 -8.694 -7.408 1.00 98.56 129 VAL A C 1
ATOM 891 O O . VAL A 1 129 ? 6.912 -9.357 -8.063 1.00 98.56 129 VAL A O 1
ATOM 894 N N . THR A 1 130 ? 4.802 -8.884 -7.517 1.00 98.62 130 THR A N 1
ATOM 895 C CA . THR A 1 130 ? 4.136 -9.782 -8.455 1.00 98.62 130 THR A CA 1
ATOM 896 C C . THR A 1 130 ? 3.571 -8.977 -9.615 1.00 98.62 130 THR A C 1
ATOM 898 O O . THR A 1 130 ? 2.877 -7.977 -9.414 1.00 98.62 130 THR A O 1
ATOM 901 N N . VAL A 1 131 ? 3.846 -9.439 -10.834 1.00 98.50 131 VAL A N 1
ATOM 902 C CA . VAL A 1 131 ? 3.361 -8.824 -12.070 1.00 98.50 131 VAL A CA 1
ATOM 903 C C . VAL A 1 131 ? 2.235 -9.668 -12.651 1.00 98.50 131 VAL A C 1
ATOM 905 O O . VAL A 1 131 ? 2.397 -10.868 -12.868 1.00 98.50 131 VAL A O 1
ATOM 908 N N . VAL A 1 132 ? 1.101 -9.035 -12.948 1.00 98.25 132 VAL A N 1
ATOM 909 C CA . VAL A 1 132 ? -0.014 -9.658 -13.675 1.00 98.25 132 VAL A CA 1
ATOM 910 C C . VAL A 1 132 ? -0.184 -8.935 -15.003 1.00 98.25 132 VAL A C 1
ATOM 912 O O . VAL A 1 132 ? -0.394 -7.725 -15.022 1.00 98.25 132 VAL A O 1
ATOM 915 N N . THR A 1 133 ? -0.104 -9.677 -16.110 1.00 98.12 133 THR A N 1
ATOM 916 C CA . THR A 1 133 ? -0.133 -9.125 -17.477 1.00 98.12 133 THR A CA 1
ATOM 917 C C . THR A 1 133 ? -1.434 -9.403 -18.234 1.00 98.12 133 THR A C 1
ATOM 919 O O . THR A 1 133 ? -1.559 -9.051 -19.403 1.00 98.12 133 THR A O 1
ATOM 922 N N . THR A 1 134 ? -2.432 -10.022 -17.594 1.00 97.06 134 THR A N 1
ATOM 923 C CA . THR A 1 134 ? -3.688 -10.428 -18.254 1.00 97.06 134 THR A CA 1
ATOM 924 C C . THR A 1 134 ? -4.507 -9.252 -18.789 1.00 97.06 134 THR A C 1
ATOM 926 O O . THR A 1 134 ? -5.229 -9.424 -19.765 1.00 97.06 134 THR A O 1
ATOM 929 N N . GLY A 1 135 ? -4.405 -8.070 -18.173 1.00 95.00 135 GLY A N 1
ATOM 930 C CA . GLY A 1 135 ? -5.023 -6.831 -18.666 1.00 95.00 135 GLY A CA 1
ATOM 931 C C . GLY A 1 135 ? -4.120 -6.002 -19.590 1.00 95.00 135 GLY A C 1
ATOM 932 O O . GLY A 1 135 ? -4.567 -4.991 -20.123 1.00 95.00 135 GLY A O 1
ATOM 933 N N . GLY A 1 136 ? -2.875 -6.444 -19.789 1.00 97.00 136 GLY A N 1
ATOM 934 C CA . GLY A 1 136 ? -1.855 -5.842 -20.641 1.00 97.00 136 GLY A CA 1
ATOM 935 C C . GLY A 1 136 ? -0.466 -5.874 -19.996 1.00 97.00 136 GLY A C 1
ATOM 936 O O . GLY A 1 136 ? -0.312 -6.149 -18.806 1.00 97.00 136 GLY A O 1
ATOM 937 N N . THR A 1 137 ? 0.573 -5.664 -20.805 1.00 97.94 137 THR A N 1
ATOM 938 C CA . THR A 1 137 ? 1.971 -5.822 -20.375 1.00 97.94 137 THR A CA 1
ATOM 939 C C . THR A 1 137 ? 2.545 -4.483 -19.916 1.00 97.94 137 THR A C 1
ATOM 941 O O . THR A 1 137 ? 2.592 -3.560 -20.741 1.00 97.94 137 THR A O 1
ATOM 944 N N . PRO A 1 138 ? 3.026 -4.370 -18.660 1.00 98.19 138 PRO A N 1
ATOM 945 C CA . PRO A 1 138 ? 3.697 -3.168 -18.190 1.00 98.19 138 PRO A CA 1
ATOM 946 C C . PRO A 1 138 ? 4.920 -2.824 -19.038 1.00 98.19 138 PRO A C 1
ATOM 948 O O . PRO A 1 138 ? 5.580 -3.716 -19.574 1.00 98.19 138 PRO A O 1
ATOM 951 N N . TYR A 1 139 ? 5.257 -1.544 -19.144 1.00 97.44 139 TYR A N 1
ATOM 952 C CA . TYR A 1 139 ? 6.423 -1.100 -19.905 1.00 97.44 139 TYR A CA 1
ATOM 953 C C . TYR A 1 139 ? 7.070 0.152 -19.316 1.00 97.44 139 TYR A C 1
ATOM 955 O O . TYR A 1 139 ? 6.443 0.898 -18.567 1.00 97.44 139 TYR A O 1
ATOM 963 N N . ILE A 1 140 ? 8.319 0.403 -19.699 1.00 95.62 140 ILE A N 1
ATOM 964 C CA . ILE A 1 140 ? 9.029 1.660 -19.458 1.00 95.62 140 ILE A CA 1
ATOM 965 C C . ILE A 1 140 ? 9.129 2.399 -20.790 1.00 95.62 140 ILE A C 1
ATOM 967 O O . ILE A 1 140 ? 9.569 1.824 -21.788 1.00 95.62 140 ILE A O 1
ATOM 971 N N . ALA A 1 141 ? 8.707 3.660 -20.815 1.00 93.88 141 ALA A N 1
ATOM 972 C CA . ALA A 1 141 ? 8.894 4.515 -21.979 1.00 93.88 141 ALA A CA 1
ATOM 973 C C . ALA A 1 141 ? 10.369 4.931 -22.088 1.00 93.88 141 ALA A C 1
ATOM 975 O O . ALA A 1 141 ? 10.988 5.317 -21.099 1.00 93.88 141 ALA A O 1
ATOM 976 N N . ILE A 1 142 ? 10.925 4.869 -23.289 1.00 91.56 142 ILE A N 1
ATOM 977 C CA . ILE A 1 142 ? 12.288 5.282 -23.615 1.00 91.56 142 ILE A CA 1
ATOM 978 C C . ILE A 1 142 ? 12.178 6.367 -24.671 1.00 91.56 142 ILE A C 1
ATOM 980 O O . ILE A 1 142 ? 11.640 6.136 -25.755 1.00 91.56 142 ILE A O 1
ATOM 984 N N . THR A 1 143 ? 12.695 7.545 -24.361 1.00 88.75 143 THR A N 1
ATOM 985 C CA . THR A 1 143 ? 12.787 8.634 -25.326 1.00 88.75 143 THR A CA 1
ATOM 986 C C . THR A 1 143 ? 14.074 8.473 -26.115 1.00 88.75 143 THR A C 1
ATOM 988 O O . THR A 1 143 ? 15.168 8.443 -25.546 1.00 88.75 143 THR A O 1
ATOM 991 N N . LEU A 1 144 ? 13.921 8.368 -27.430 1.00 85.38 144 LEU A N 1
ATOM 992 C CA . LEU A 1 144 ? 15.011 8.459 -28.386 1.00 85.38 144 LEU A CA 1
ATOM 993 C C . LEU A 1 144 ? 15.248 9.939 -28.695 1.00 85.38 144 LEU A C 1
ATOM 995 O O . LEU A 1 144 ? 14.297 10.692 -28.927 1.00 85.38 144 LEU A O 1
ATOM 999 N N . ASN A 1 145 ? 16.503 10.364 -28.769 1.00 74.25 145 ASN A N 1
ATOM 1000 C CA . ASN A 1 145 ? 16.856 11.751 -29.089 1.00 74.25 145 ASN A CA 1
ATOM 1001 C C . ASN A 1 145 ? 16.437 12.192 -30.500 1.00 74.25 145 ASN A C 1
ATOM 1003 O O . ASN A 1 145 ? 16.406 13.386 -30.789 1.00 74.25 145 ASN A O 1
ATOM 1007 N N . THR A 1 146 ? 16.057 11.258 -31.374 1.00 75.56 146 THR A N 1
AT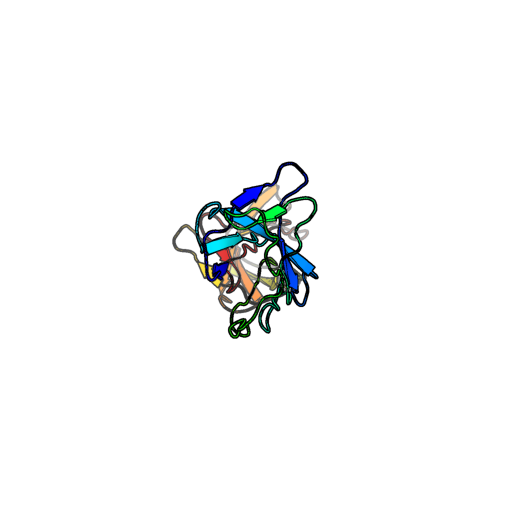OM 1008 C CA . THR A 1 146 ? 15.397 11.554 -32.656 1.00 75.56 146 THR A CA 1
ATOM 1009 C C . THR A 1 146 ? 13.959 12.075 -32.504 1.00 75.56 146 THR A C 1
ATOM 1011 O O . THR A 1 146 ? 13.333 12.420 -33.504 1.00 75.56 146 THR A O 1
ATOM 1014 N N . GLY A 1 147 ? 13.440 12.178 -31.273 1.00 69.38 147 GLY A N 1
ATOM 1015 C CA . GLY A 1 147 ? 12.125 12.741 -30.949 1.00 69.38 147 GLY A CA 1
ATOM 1016 C C . GLY A 1 147 ? 11.000 11.706 -30.838 1.00 69.38 147 GLY A C 1
ATOM 1017 O O . GLY A 1 147 ? 9.853 12.082 -30.607 1.00 69.38 147 GLY A O 1
ATOM 1018 N N . GLY A 1 148 ? 11.311 10.414 -30.995 1.00 83.12 148 GLY A N 1
ATOM 1019 C CA . GLY A 1 148 ? 10.368 9.306 -30.827 1.00 83.12 148 GLY A CA 1
ATOM 1020 C C . GLY A 1 148 ? 10.422 8.681 -29.431 1.00 83.12 148 GLY A C 1
ATOM 1021 O O . GLY A 1 148 ? 11.455 8.709 -28.766 1.00 83.12 148 GLY A O 1
ATOM 1022 N N . THR A 1 149 ? 9.322 8.065 -28.999 1.00 88.81 149 THR A N 1
ATOM 1023 C CA . THR A 1 149 ? 9.276 7.240 -27.783 1.00 88.81 149 THR A CA 1
ATOM 1024 C C . THR A 1 149 ? 9.042 5.784 -28.162 1.00 88.81 149 THR A C 1
ATOM 1026 O O . THR A 1 149 ? 8.166 5.479 -28.972 1.00 88.81 149 THR A O 1
ATOM 1029 N N . VAL A 1 150 ? 9.817 4.884 -27.566 1.00 92.38 150 VAL A N 1
ATOM 1030 C CA . VAL A 1 150 ? 9.654 3.429 -27.678 1.00 92.38 150 VAL A CA 1
ATOM 1031 C C . VAL A 1 150 ? 9.416 2.829 -26.300 1.00 92.38 150 VAL A C 1
ATOM 1033 O O . VAL A 1 150 ? 9.681 3.470 -25.290 1.00 92.38 150 VAL A O 1
ATOM 1036 N N . ASN A 1 151 ? 8.931 1.592 -26.242 1.00 95.25 151 ASN A N 1
ATOM 1037 C CA . ASN A 1 151 ? 8.590 0.944 -24.979 1.00 95.25 151 ASN A CA 1
ATOM 1038 C C . ASN A 1 151 ? 9.492 -0.270 -24.736 1.00 95.25 151 ASN A C 1
ATOM 1040 O O . ASN A 1 151 ? 9.551 -1.173 -25.573 1.00 95.25 151 ASN A O 1
ATOM 1044 N N . ALA A 1 152 ? 10.146 -0.322 -23.575 1.00 96.81 152 ALA A N 1
ATOM 1045 C CA . ALA A 1 152 ? 10.710 -1.556 -23.041 1.00 96.81 152 ALA A CA 1
ATOM 1046 C C . ALA A 1 152 ? 9.623 -2.301 -22.267 1.00 96.81 152 ALA A C 1
ATOM 1048 O O . ALA A 1 152 ? 9.205 -1.857 -21.200 1.00 96.81 152 ALA A O 1
ATOM 1049 N N . ALA A 1 153 ? 9.140 -3.413 -22.812 1.00 98.19 153 ALA A N 1
ATOM 1050 C CA . ALA A 1 153 ? 8.063 -4.190 -22.210 1.00 98.19 153 ALA A CA 1
ATOM 1051 C C . ALA A 1 153 ? 8.592 -5.116 -21.108 1.00 98.19 153 ALA A C 1
ATOM 1053 O O . ALA A 1 153 ? 9.721 -5.602 -21.184 1.00 98.19 153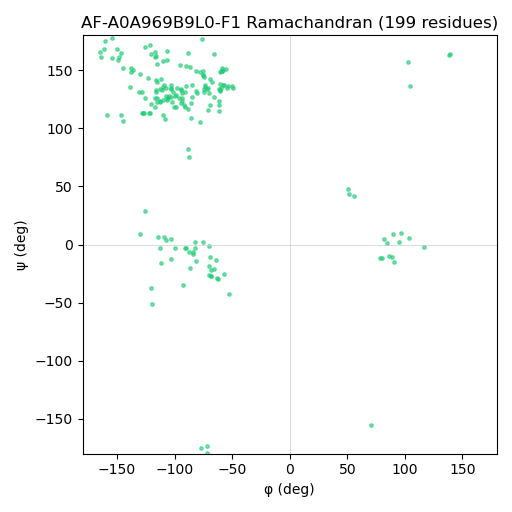 ALA A O 1
ATOM 1054 N N . TYR A 1 154 ? 7.764 -5.378 -20.098 1.00 98.44 154 TYR A N 1
ATOM 1055 C CA . TYR A 1 154 ? 8.050 -6.347 -19.047 1.00 98.44 154 TYR A CA 1
ATOM 1056 C C . TYR A 1 154 ? 8.390 -7.720 -19.641 1.00 98.44 154 TYR A C 1
ATOM 1058 O O . TYR A 1 154 ? 7.693 -8.203 -20.536 1.00 98.44 154 TYR A O 1
ATOM 1066 N N . GLN A 1 155 ? 9.446 -8.344 -19.120 1.00 98.50 155 GLN A N 1
ATOM 1067 C CA . GLN A 1 155 ? 9.900 -9.667 -19.537 1.00 98.50 155 GLN A CA 1
ATOM 1068 C C . GLN A 1 155 ? 9.882 -10.700 -18.409 1.00 98.50 155 GLN A C 1
ATOM 1070 O O . GLN A 1 155 ? 9.358 -11.798 -18.585 1.00 98.50 155 GLN A O 1
ATOM 1075 N N . SER A 1 156 ? 10.476 -10.394 -17.253 1.00 98.56 156 SER A N 1
ATOM 1076 C CA . SER A 1 156 ? 10.655 -11.396 -16.194 1.00 98.56 156 SER A CA 1
ATOM 1077 C C . SER A 1 156 ? 10.897 -10.784 -14.811 1.00 98.56 156 SER A C 1
ATOM 1079 O O . SER A 1 156 ? 10.995 -9.568 -14.661 1.00 98.56 156 SER A O 1
ATOM 1081 N N . GLY A 1 157 ? 10.961 -11.640 -13.783 1.00 98.31 157 GLY A N 1
ATOM 1082 C CA . GLY A 1 157 ? 11.280 -11.250 -12.402 1.00 98.31 157 GLY A CA 1
ATOM 1083 C C . GLY A 1 157 ? 10.091 -11.180 -11.439 1.00 98.31 157 GLY A C 1
ATOM 1084 O O . GLY A 1 157 ? 10.268 -10.784 -10.291 1.00 98.31 157 GLY A O 1
ATOM 1085 N N . SER A 1 158 ? 8.883 -11.573 -11.868 1.00 98.44 158 SER A N 1
ATOM 1086 C CA . SER A 1 158 ? 7.697 -11.595 -10.996 1.00 98.44 158 SER A CA 1
ATOM 1087 C C . SER A 1 158 ? 7.929 -12.492 -9.778 1.00 98.44 158 SER A C 1
ATOM 1089 O O . SER A 1 158 ? 8.466 -13.592 -9.904 1.00 98.44 158 SER A O 1
ATOM 1091 N N . GLY A 1 159 ? 7.501 -12.025 -8.608 1.00 98.25 159 GLY A N 1
ATOM 1092 C CA . GLY A 1 159 ? 7.743 -12.661 -7.313 1.00 98.25 159 GLY A CA 1
ATOM 1093 C C . GLY A 1 159 ? 9.092 -12.297 -6.684 1.00 98.25 159 GLY A C 1
ATOM 1094 O O . GLY A 1 159 ? 9.401 -12.785 -5.600 1.00 98.25 159 GLY A O 1
ATOM 1095 N N . THR A 1 160 ? 9.887 -11.442 -7.333 1.00 98.56 160 THR A N 1
ATOM 1096 C CA . THR A 1 160 ? 11.168 -10.933 -6.819 1.00 98.56 160 THR A CA 1
ATOM 1097 C C . THR A 1 160 ? 11.148 -9.408 -6.736 1.00 98.56 160 THR A C 1
ATOM 1099 O O . THR A 1 160 ? 10.215 -8.767 -7.219 1.00 98.56 160 THR A O 1
ATOM 1102 N N . SER A 1 161 ? 12.171 -8.813 -6.126 1.00 97.94 161 SER A N 1
ATOM 1103 C CA . SER A 1 161 ? 12.341 -7.359 -6.077 1.00 97.94 161 SER A CA 1
ATOM 1104 C C . SER A 1 161 ? 12.977 -6.766 -7.338 1.00 97.94 161 SER A C 1
ATOM 1106 O O . SER A 1 161 ? 13.097 -5.550 -7.425 1.00 97.94 161 SER A O 1
ATOM 1108 N N . ALA A 1 162 ? 13.374 -7.580 -8.322 1.00 97.94 162 ALA A N 1
ATOM 1109 C CA . ALA A 1 162 ? 14.027 -7.122 -9.545 1.00 97.94 162 ALA A CA 1
ATOM 1110 C C . ALA A 1 162 ? 13.219 -7.540 -10.780 1.00 97.94 162 ALA A C 1
ATOM 1112 O O . ALA A 1 162 ? 13.117 -8.724 -11.103 1.00 97.94 162 ALA A O 1
ATOM 1113 N N . LEU A 1 163 ? 12.660 -6.563 -11.495 1.00 98.38 163 LEU A N 1
ATOM 1114 C CA . LEU A 1 163 ? 11.915 -6.790 -12.732 1.00 98.38 163 LEU A CA 1
ATOM 1115 C C . LEU A 1 163 ? 12.759 -6.417 -13.947 1.00 98.38 163 LEU A C 1
ATOM 1117 O O . LEU A 1 163 ? 13.347 -5.337 -13.984 1.00 98.38 163 LEU A O 1
ATOM 1121 N N . VAL A 1 164 ? 12.770 -7.278 -14.963 1.00 98.31 164 VAL A N 1
ATOM 1122 C CA . VAL A 1 164 ? 13.470 -7.021 -16.227 1.00 98.31 164 VAL A CA 1
ATOM 1123 C C . VAL A 1 164 ? 12.477 -6.539 -17.276 1.00 98.31 164 VAL A C 1
ATOM 1125 O O . VAL A 1 164 ? 11.468 -7.197 -17.541 1.00 98.31 164 VAL A O 1
ATOM 1128 N N . PHE A 1 165 ? 12.795 -5.412 -17.902 1.00 98.31 165 PHE A N 1
ATOM 1129 C CA . PHE A 1 165 ? 12.094 -4.834 -19.040 1.00 98.31 165 PHE A CA 1
ATOM 1130 C C . PHE A 1 165 ? 13.020 -4.834 -20.250 1.00 98.31 165 PHE A C 1
ATOM 1132 O O . PHE A 1 165 ? 14.206 -4.545 -20.119 1.00 98.31 165 PHE A O 1
ATOM 1139 N N . ARG A 1 166 ? 12.492 -5.141 -21.434 1.00 97.94 166 ARG A N 1
ATOM 1140 C CA . ARG A 1 166 ? 13.283 -5.263 -22.659 1.00 97.94 166 ARG A CA 1
ATOM 1141 C C . ARG A 1 166 ? 12.711 -4.422 -23.781 1.00 97.94 166 ARG A C 1
ATOM 1143 O O . ARG A 1 166 ? 11.533 -4.543 -24.118 1.00 97.94 166 ARG A O 1
ATOM 1150 N N . TYR A 1 167 ? 13.580 -3.651 -24.419 1.00 96.19 167 TYR A N 1
ATOM 1151 C CA . TYR A 1 167 ? 13.336 -3.089 -25.741 1.00 96.19 167 TYR A CA 1
ATOM 1152 C C . TYR A 1 167 ? 14.210 -3.810 -26.774 1.00 96.19 167 TYR A C 1
ATOM 1154 O O . TYR A 1 167 ? 15.394 -4.041 -26.537 1.00 96.19 167 TYR A O 1
ATOM 1162 N N . ILE A 1 168 ? 13.628 -4.182 -27.914 1.00 95.88 168 ILE A N 1
ATOM 1163 C CA . ILE A 1 168 ? 14.353 -4.766 -29.048 1.00 95.88 168 ILE A CA 1
ATOM 1164 C C . ILE A 1 168 ? 14.516 -3.665 -30.089 1.00 95.88 168 ILE A C 1
ATOM 1166 O O . ILE A 1 168 ? 13.519 -3.101 -30.540 1.00 95.88 168 ILE A O 1
ATOM 1170 N N . VAL A 1 169 ? 15.753 -3.358 -30.480 1.00 93.38 169 VAL A N 1
ATOM 1171 C CA . VAL A 1 169 ? 16.017 -2.302 -31.465 1.00 93.38 169 VAL A CA 1
ATOM 1172 C C . VAL A 1 169 ? 15.349 -2.656 -32.788 1.00 93.38 169 VAL A C 1
ATOM 1174 O O . VAL A 1 169 ? 15.636 -3.697 -33.376 1.00 93.38 169 VAL A O 1
ATOM 1177 N N . VAL A 1 170 ? 14.495 -1.773 -33.296 1.00 90.50 170 VAL A N 1
ATOM 1178 C CA . VAL A 1 170 ? 13.891 -1.910 -34.627 1.00 90.50 170 VAL A CA 1
ATOM 1179 C C . VAL A 1 170 ? 14.497 -0.912 -35.610 1.00 90.50 170 VAL A C 1
ATOM 1181 O O . VAL A 1 170 ? 15.095 0.092 -35.222 1.00 90.50 170 VAL A O 1
ATOM 1184 N N . THR A 1 171 ? 14.377 -1.201 -36.903 1.00 88.50 171 THR A N 1
ATOM 1185 C CA . THR A 1 171 ? 14.842 -0.304 -37.967 1.00 88.50 171 THR A CA 1
ATOM 1186 C C . THR A 1 171 ? 14.175 1.069 -37.854 1.00 88.50 171 THR A C 1
ATOM 1188 O O . THR A 1 171 ? 12.975 1.158 -37.612 1.00 88.50 171 THR A O 1
ATOM 1191 N N . GLY A 1 172 ? 14.954 2.137 -38.044 1.00 82.88 172 GLY A N 1
ATOM 1192 C CA . GLY A 1 172 ? 14.479 3.524 -37.956 1.00 82.88 172 GLY A CA 1
ATOM 1193 C C . GLY A 1 172 ? 14.599 4.153 -36.565 1.00 82.88 172 GLY A C 1
ATOM 1194 O O . GLY A 1 172 ? 14.584 5.377 -36.463 1.00 82.88 172 GLY A O 1
ATOM 1195 N N . ASN A 1 173 ? 14.813 3.354 -35.515 1.00 85.50 173 ASN A N 1
ATOM 1196 C CA . ASN A 1 173 ? 15.040 3.854 -34.159 1.00 85.50 173 ASN A CA 1
ATOM 1197 C C . ASN A 1 173 ? 16.526 4.137 -33.933 1.00 85.50 173 ASN A C 1
ATOM 1199 O O . ASN A 1 173 ? 17.240 3.366 -33.292 1.00 85.50 173 ASN A O 1
ATOM 1203 N N . THR A 1 174 ? 16.983 5.242 -34.518 1.00 79.38 174 THR A N 1
ATOM 1204 C CA . THR A 1 174 ? 18.360 5.727 -34.402 1.00 79.38 174 THR A CA 1
ATOM 1205 C C . THR A 1 174 ? 18.489 6.665 -33.206 1.00 79.38 174 THR A C 1
ATOM 1207 O O . THR A 1 174 ? 17.654 7.550 -33.013 1.00 79.38 174 THR A O 1
ATOM 1210 N N . ASP A 1 175 ? 19.558 6.501 -32.434 1.00 79.75 175 ASP A N 1
ATOM 1211 C CA . ASP A 1 175 ? 19.956 7.424 -31.376 1.00 79.75 175 ASP A CA 1
ATOM 1212 C C . ASP A 1 175 ? 21.486 7.441 -31.283 1.00 79.75 175 ASP A C 1
ATOM 1214 O O . ASP A 1 175 ? 22.111 6.440 -30.933 1.00 79.75 175 ASP A O 1
ATOM 1218 N N . ASN A 1 176 ? 22.095 8.567 -31.655 1.00 78.44 176 ASN A N 1
ATOM 1219 C CA . ASN A 1 176 ? 23.551 8.686 -31.774 1.00 78.44 176 ASN A CA 1
ATOM 1220 C C . ASN A 1 176 ? 24.197 9.364 -30.557 1.00 78.44 176 ASN A C 1
ATOM 1222 O O . ASN A 1 176 ? 25.419 9.502 -30.514 1.00 78.44 176 ASN A O 1
ATOM 1226 N N . ASN A 1 177 ? 23.397 9.808 -29.589 1.00 75.75 177 ASN A N 1
ATOM 1227 C CA . ASN A 1 177 ? 23.852 10.507 -28.388 1.00 75.75 177 ASN A CA 1
ATOM 1228 C C . ASN A 1 177 ? 23.281 9.912 -27.086 1.00 75.75 177 ASN A C 1
ATOM 1230 O O . ASN A 1 177 ? 23.534 10.463 -26.016 1.00 75.75 177 ASN A O 1
ATOM 1234 N N . GLY A 1 178 ? 22.612 8.756 -27.166 1.00 77.31 178 GLY A N 1
ATOM 1235 C CA . GLY A 1 178 ? 22.209 7.920 -26.032 1.00 77.31 178 GLY A CA 1
ATOM 1236 C C . GLY A 1 178 ? 20.730 8.061 -25.673 1.00 77.31 178 GLY A C 1
ATOM 1237 O O . GLY A 1 178 ? 20.106 9.064 -25.964 1.00 77.31 178 GLY A O 1
ATOM 1238 N N . ILE A 1 179 ? 20.156 7.063 -25.007 1.00 82.31 179 ILE A N 1
ATOM 1239 C CA . ILE A 1 179 ? 18.722 7.047 -24.676 1.00 82.31 179 ILE A CA 1
ATOM 1240 C C . ILE A 1 179 ? 18.408 7.762 -23.354 1.00 82.31 179 ILE A C 1
ATOM 1242 O O . ILE A 1 179 ? 19.224 7.761 -22.430 1.00 82.31 179 ILE A O 1
ATOM 1246 N N . ALA A 1 180 ? 17.188 8.287 -23.221 1.00 83.19 180 ALA A N 1
ATOM 1247 C CA . ALA A 1 180 ? 16.636 8.732 -21.940 1.00 83.19 180 ALA A CA 1
ATOM 1248 C C . ALA A 1 180 ? 15.509 7.794 -21.483 1.00 83.19 180 ALA A C 1
ATOM 1250 O O . ALA A 1 180 ? 14.636 7.419 -22.266 1.00 83.19 180 ALA A O 1
ATOM 1251 N N . ILE A 1 181 ? 15.516 7.418 -20.205 1.00 80.81 181 ILE A N 1
ATOM 1252 C CA . ILE A 1 181 ? 14.510 6.526 -19.618 1.00 80.81 181 ILE A CA 1
ATOM 1253 C C . ILE A 1 181 ? 13.414 7.376 -18.978 1.00 80.81 181 ILE A C 1
ATOM 1255 O O . ILE A 1 181 ? 13.704 8.339 -18.265 1.00 80.81 181 ILE A O 1
ATOM 1259 N N . GLY A 1 182 ? 12.155 7.027 -19.238 1.00 72.12 182 GLY A N 1
ATOM 1260 C CA . GLY A 1 182 ? 11.002 7.636 -18.590 1.00 72.12 182 GLY A CA 1
ATOM 1261 C C . GLY A 1 182 ? 11.051 7.468 -17.070 1.00 72.12 182 GLY A C 1
ATOM 1262 O O . GLY A 1 182 ? 11.579 6.489 -16.551 1.00 72.12 182 GLY A O 1
ATOM 1263 N N . ALA A 1 183 ? 10.480 8.430 -16.347 1.00 67.69 183 ALA A N 1
ATOM 1264 C CA . ALA A 1 183 ? 10.563 8.483 -14.887 1.00 67.69 183 ALA A CA 1
ATOM 1265 C C . ALA A 1 183 ? 9.775 7.370 -14.165 1.00 67.69 183 ALA A C 1
ATOM 1267 O O . ALA A 1 183 ? 9.926 7.215 -12.955 1.00 67.69 183 ALA A O 1
ATOM 1268 N N . SER A 1 184 ? 8.927 6.613 -14.871 1.00 84.75 184 SER A N 1
ATOM 1269 C CA . SER A 1 184 ? 8.057 5.599 -14.275 1.00 84.75 184 SER A CA 1
ATOM 1270 C C . SER A 1 184 ? 7.761 4.425 -15.211 1.00 84.75 184 SER A C 1
ATOM 1272 O O . SER A 1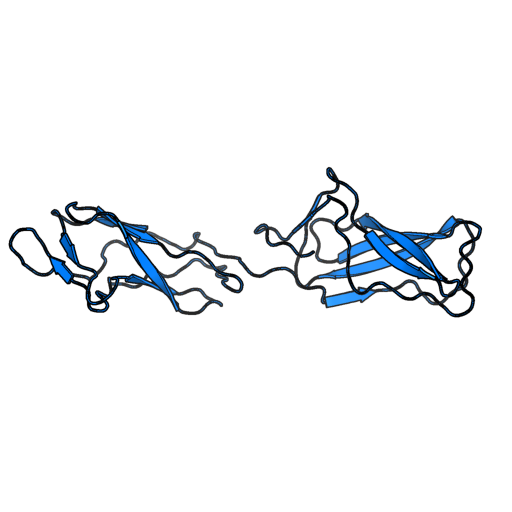 184 ? 7.843 4.519 -16.439 1.00 84.75 184 SER A O 1
ATOM 1274 N N . ILE A 1 185 ? 7.371 3.305 -14.602 1.00 94.69 185 ILE A N 1
ATOM 1275 C CA . ILE A 1 185 ? 6.722 2.193 -15.295 1.00 94.69 185 ILE A CA 1
ATOM 1276 C C . ILE A 1 185 ? 5.274 2.596 -15.604 1.00 94.69 185 ILE A C 1
ATOM 1278 O O . ILE A 1 185 ? 4.620 3.275 -14.817 1.00 94.69 185 ILE A O 1
ATOM 1282 N N . THR A 1 186 ? 4.753 2.158 -16.745 1.00 95.69 186 THR A N 1
ATOM 1283 C CA . THR A 1 186 ? 3.328 2.216 -17.082 1.00 95.69 186 THR A CA 1
ATOM 1284 C C . THR A 1 186 ? 2.744 0.814 -16.991 1.00 95.69 186 THR A C 1
ATOM 1286 O O . THR A 1 186 ? 3.225 -0.093 -17.665 1.00 95.69 186 THR A O 1
ATOM 1289 N N . ALA A 1 187 ? 1.696 0.625 -16.185 1.00 95.25 187 ALA A N 1
ATOM 1290 C CA . ALA A 1 187 ? 1.094 -0.692 -15.967 1.00 95.25 187 ALA A CA 1
ATOM 1291 C C . ALA A 1 187 ? 0.368 -1.248 -17.208 1.00 95.25 187 ALA A C 1
ATOM 1293 O O . ALA A 1 187 ? 0.289 -2.461 -17.377 1.00 95.25 187 ALA A O 1
ATOM 1294 N N . ASN A 1 188 ? -0.124 -0.367 -18.091 1.00 96.50 188 ASN A N 1
ATOM 1295 C CA . ASN A 1 188 ? -0.767 -0.724 -19.362 1.00 96.50 188 ASN A CA 1
ATOM 1296 C C . ASN A 1 188 ? -1.885 -1.774 -19.203 1.00 96.50 188 ASN A C 1
ATOM 1298 O O . ASN A 1 188 ? -1.934 -2.752 -19.936 1.00 96.50 188 ASN A O 1
ATOM 1302 N N . GLY A 1 189 ? -2.735 -1.614 -18.184 1.00 96.31 189 GLY A N 1
ATOM 1303 C CA . GLY A 1 189 ? -3.800 -2.567 -17.845 1.00 96.31 189 GLY A CA 1
ATOM 1304 C C . GLY A 1 189 ? -3.347 -3.800 -17.048 1.00 96.31 189 GLY A C 1
ATOM 1305 O O . GLY A 1 189 ? -4.192 -4.508 -16.503 1.00 96.31 189 GLY A O 1
ATOM 1306 N N . GLY A 1 190 ? -2.042 -4.044 -16.923 1.00 97.50 190 GLY A N 1
ATOM 1307 C CA . GLY A 1 190 ? -1.474 -4.983 -15.956 1.00 97.50 190 GLY A CA 1
ATOM 1308 C C . GLY A 1 190 ? -1.424 -4.415 -14.534 1.00 97.50 190 GLY A C 1
ATOM 1309 O O . GLY A 1 190 ? -1.890 -3.307 -14.268 1.00 97.50 190 GLY A O 1
ATOM 1310 N N . THR A 1 191 ? -0.833 -5.167 -13.604 1.00 97.81 191 THR A N 1
ATOM 1311 C CA . THR A 1 191 ? -0.585 -4.705 -12.225 1.00 97.81 191 THR A CA 1
ATOM 1312 C C . THR A 1 191 ? 0.793 -5.120 -11.739 1.00 97.81 191 THR A C 1
ATOM 1314 O O . THR A 1 191 ? 1.258 -6.206 -12.086 1.00 97.81 191 THR A O 1
ATOM 1317 N N . ILE A 1 192 ? 1.393 -4.303 -10.874 1.00 98.19 192 ILE A N 1
ATOM 1318 C CA . ILE A 1 192 ? 2.613 -4.625 -10.128 1.00 98.19 192 ILE A CA 1
ATOM 1319 C C . ILE A 1 192 ? 2.307 -4.377 -8.650 1.00 98.19 192 ILE A C 1
ATOM 1321 O O . ILE A 1 192 ? 2.036 -3.238 -8.269 1.00 98.19 192 ILE A O 1
ATOM 1325 N N . LYS A 1 193 ? 2.277 -5.440 -7.843 1.00 98.06 193 LYS A N 1
ATOM 1326 C CA . LYS A 1 193 ? 1.857 -5.389 -6.432 1.00 98.06 193 LYS A CA 1
ATOM 1327 C C . LYS A 1 193 ? 2.764 -6.219 -5.539 1.00 98.06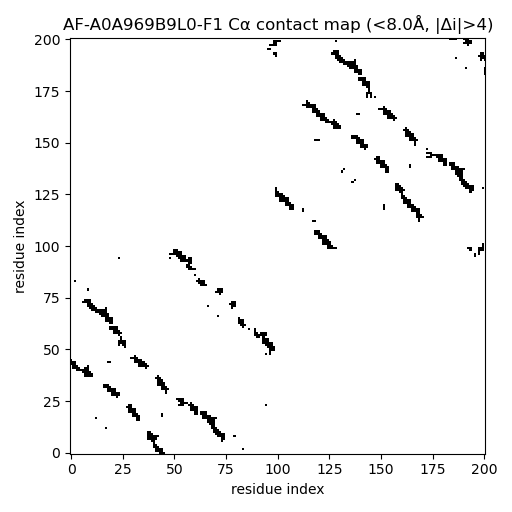 193 LYS A C 1
ATOM 1329 O O . LYS A 1 193 ? 3.291 -7.220 -6.011 1.00 98.06 193 LYS A O 1
ATOM 1334 N N . ASP A 1 194 ? 2.903 -5.867 -4.270 1.00 97.69 194 ASP A N 1
ATOM 1335 C CA . ASP A 1 194 ? 3.493 -6.779 -3.279 1.00 97.69 194 ASP A CA 1
ATOM 1336 C C . ASP A 1 194 ? 2.555 -7.952 -2.924 1.00 97.69 194 ASP A C 1
ATOM 1338 O O . ASP A 1 194 ? 1.497 -8.158 -3.531 1.00 97.69 194 ASP A O 1
ATOM 1342 N N . ALA A 1 195 ? 2.960 -8.747 -1.932 1.00 95.50 195 ALA A N 1
ATOM 1343 C CA . ALA A 1 195 ? 2.173 -9.864 -1.421 1.00 95.50 195 ALA A CA 1
ATOM 1344 C C . ALA A 1 195 ? 0.916 -9.430 -0.641 1.00 95.50 195 ALA A C 1
ATOM 1346 O O . ALA A 1 195 ? -0.053 -10.192 -0.594 1.00 95.50 195 ALA A O 1
ATOM 1347 N N . ALA A 1 196 ? 0.917 -8.236 -0.042 1.00 95.12 196 ALA A N 1
ATOM 1348 C CA . ALA A 1 196 ? -0.222 -7.670 0.681 1.00 95.12 196 ALA A CA 1
ATOM 1349 C C . ALA A 1 196 ? -1.260 -7.022 -0.257 1.00 95.12 196 ALA A C 1
ATOM 1351 O O . ALA A 1 196 ? -2.407 -6.793 0.134 1.00 95.12 196 ALA A O 1
ATOM 1352 N N . GLY A 1 197 ? -0.888 -6.795 -1.518 1.00 95.94 197 GLY A N 1
ATOM 1353 C CA . GLY A 1 197 ? -1.718 -6.204 -2.558 1.00 95.94 197 GLY A CA 1
ATOM 1354 C C . GLY A 1 197 ? -1.516 -4.699 -2.747 1.00 95.94 197 GLY A C 1
ATOM 1355 O O . GLY A 1 197 ? -2.297 -4.102 -3.500 1.00 95.94 197 GLY A O 1
ATOM 1356 N N . ASN A 1 198 ? -0.503 -4.088 -2.123 1.00 96.62 198 ASN A N 1
ATOM 1357 C CA . ASN A 1 198 ? -0.197 -2.674 -2.330 1.00 96.62 198 ASN A CA 1
ATOM 1358 C C . ASN A 1 198 ? 0.393 -2.470 -3.733 1.00 96.62 198 ASN A C 1
ATOM 1360 O O . ASN A 1 198 ? 1.252 -3.228 -4.183 1.00 96.62 198 ASN A O 1
ATOM 1364 N N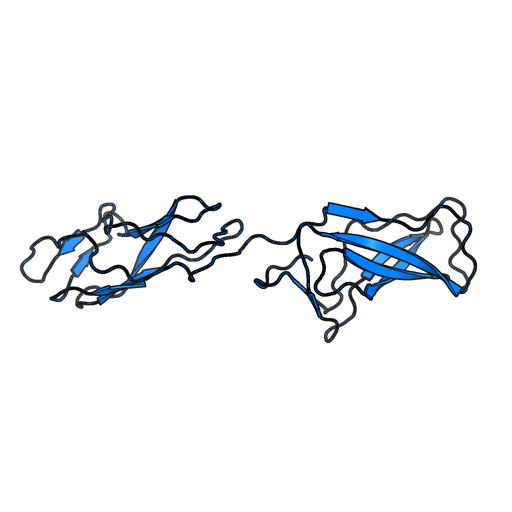 . ASN A 1 199 ? -0.086 -1.449 -4.449 1.00 96.44 199 ASN A N 1
ATOM 1365 C CA . ASN A 1 199 ? 0.381 -1.143 -5.803 1.00 96.44 199 ASN A CA 1
ATOM 1366 C C . ASN A 1 199 ? 1.768 -0.495 -5.765 1.00 96.44 199 ASN A C 1
ATOM 1368 O O . ASN A 1 199 ? 1.962 0.491 -5.059 1.00 96.44 199 ASN A O 1
ATOM 1372 N N . ALA A 1 200 ? 2.687 -0.997 -6.586 1.00 94.25 200 ALA A N 1
ATOM 1373 C CA . ALA A 1 200 ? 3.997 -0.384 -6.806 1.00 94.25 200 ALA A CA 1
ATOM 1374 C C . ALA A 1 200 ? 3.980 0.686 -7.918 1.00 94.25 200 ALA A C 1
ATOM 1376 O O . ALA A 1 200 ? 4.899 1.500 -8.005 1.00 94.25 200 ALA A O 1
ATOM 1377 N N . VAL A 1 201 ? 2.968 0.636 -8.799 1.00 86.75 201 VAL A N 1
ATOM 1378 C CA . VAL A 1 201 ? 2.785 1.478 -9.997 1.00 86.75 201 VAL A CA 1
ATOM 1379 C C . VAL A 1 201 ? 1.299 1.714 -10.242 1.00 86.75 201 VAL A C 1
ATOM 1381 O O . VAL A 1 201 ? 0.519 0.758 -10.013 1.00 86.75 201 VAL A O 1
#

Solvent-accessible surface area (backbone atoms only — not comparable to full-atom values): 11040 Å² total; per-residue (Å²): 92,74,50,79,53,100,51,41,32,39,64,44,50,90,60,24,65,30,27,31,45,32,40,27,84,71,47,43,75,45,62,21,32,60,76,50,36,63,68,33,34,48,38,34,29,49,63,81,90,50,81,58,30,29,17,90,68,27,42,44,75,49,62,34,56,42,41,55,63,24,48,51,20,40,92,90,68,48,76,58,80,46,66,61,72,87,80,71,93,34,60,84,50,60,43,65,37,63,55,48,43,81,72,48,74,48,68,56,78,94,73,91,78,53,70,74,36,77,42,51,31,37,43,29,38,75,44,46,28,40,65,44,52,92,59,25,66,29,26,35,45,31,39,34,77,75,76,48,75,47,62,21,35,62,73,49,41,65,69,33,33,48,37,35,24,41,28,64,40,49,88,89,74,58,59,94,85,56,77,44,74,49,98,51,70,42,41,56,62,24,47,38,20,38,92,78,63,35,56,52,103

Mean predicted aligned error: 5.2 Å